Protein AF-A0AAD1DLZ8-F1 (afdb_monomer)

Secondary structure (DSSP, 8-state):
-PPPHHHHHHTTSTT----HHHHHHHHHTSPPTTSPPPGGGSTTHHHHHHTSPPHHHHHHHHHHHHHHHHHS--TT-TT--HHHHHHHHHHTT-TT------SSS----SS--HHHHHHHHHHHHHHHHHHHHHHHHHHHHHHS--HHHHHHHHHHHHHHHHHHHHHHHHHHHHH--SGGG-B-SS--GGG-S--BHHHHHHHHHHHHHHHHHH------EEEEEESSSEEEE-----S-EEEEEEETTT--B---EEEEEETTEEEEE-SS--SS-EEEEEEE-

Radius of gyration: 88.53 Å; Cα contacts (8 Å, |Δi|>4): 228; chains: 1; bounding box: 147×48×232 Å

Nearest PDB structures (foldseek):
  5i7q-assembly1_A  TM=4.103E-01  e=1.811E-01  Homo sapiens
  5mqn-assembly1_A  TM=3.394E-01  e=2.433E+00  Bacteroides thetaiotaomicron
  6atk-assembly3_C  TM=4.274E-01  e=5.111E+00  Homo sapiens
  8yzi-assembly1_D  TM=4.291E-01  e=5.785E+00  Canis lupus familiaris

Foldseek 3Di:
DQDDPVVLVVQPPPPHHHDPVSVVSVVVNDDDPPDDDDQVNDPPSVVVVVPDDDPVRVVVVVVVVVVVVVCPQDPPSPNDDPVNVCVVCVVVVNNQPDDPDDDDDDDDHPDDDPVRVVVVVVVVVVVVVVVVVVVVVVCCVVVPPPVVVVVVVVVVVVVVVVVVVVVVVVCCVVPPPPQQPAFDPDDDVVQPGDGTRVSSVVSVVVVVVVVVVVPPPAPQKDKDKDQAWDKDFAQRQAPAKDKWKAFPPVRDTADWDWADPDSGIIITHHPDGHPGIMMIMIGHD

Mean predicted aligned error: 21.43 Å

Solvent-accessible surface area (backbone atoms only — not comparable to full-atom values): 17154 Å² total; per-residue (Å²): 131,67,68,54,68,74,63,53,54,67,42,67,42,95,90,55,78,59,51,72,66,58,53,52,44,53,63,66,44,50,87,55,91,89,55,81,80,58,70,84,77,42,87,66,48,61,62,55,55,68,73,50,80,52,70,67,60,50,50,54,51,50,52,51,50,52,56,49,55,64,69,39,76,46,102,81,42,78,76,54,51,76,69,55,47,53,55,49,30,50,75,70,70,46,70,82,62,83,76,84,71,81,88,81,94,80,90,85,62,103,61,80,51,70,69,55,48,50,52,53,51,49,57,49,48,56,50,52,53,52,50,50,51,54,53,50,52,50,47,50,62,69,64,47,72,55,60,67,58,53,50,49,51,49,51,53,50,52,51,52,52,52,49,51,54,49,52,56,52,48,52,47,73,76,74,60,83,55,46,79,78,37,70,52,92,61,87,46,79,94,76,44,100,55,56,32,45,42,58,46,53,52,49,51,51,51,52,50,52,52,49,58,67,69,52,78,79,64,66,45,64,35,76,51,75,42,57,56,71,46,77,47,77,53,68,51,74,42,84,54,61,50,78,49,39,26,33,73,85,80,66,47,74,49,87,69,49,75,45,83,72,49,43,34,30,35,34,42,42,57,97,59,82,52,91,56,51,30,41,38,38,40,31,56,108

Sequence (285 aa):
MATPLTTIFSWFETGDVPTQEQFQQTFSAFRHVDTKVPFNDVKGLPEAFQSTVSTEAYDVFRENLQERIEKLAMIDATNLNPETKLLWKKALGIEFIATIDSSLEIKDGNVYAKDQINSFLNVLHDKVDGFGSVIEDIRETLASDDMNLDELQEIVTYIKQNREQIELLQEVIIGSTTDDKIDLVNDYPEWGALTLQNQFNDVVYVKIQDIEAAVDTGKVKHQEQIRANATITHNLNTYDLIAVAYDTVTMYMLPIKVRLANMNAVDIEFDSAPQNFIQITIKKL

Organism: NCBI:txid1493872

pLDDT: mean 82.24, std 12.26, range [45.03, 97.25]

Structure (mmCIF, N/CA/C/O backbone):
data_AF-A0AAD1DLZ8-F1
#
_entry.id   AF-A0AAD1DLZ8-F1
#
loop_
_atom_site.group_PDB
_atom_site.id
_atom_site.type_symbol
_atom_site.label_atom_id
_atom_site.label_alt_id
_atom_site.label_comp_id
_atom_site.label_asym_id
_atom_site.label_entity_id
_atom_site.label_seq_id
_atom_site.pdbx_PDB_ins_code
_atom_site.Cartn_x
_atom_site.Cartn_y
_atom_site.Cartn_z
_atom_site.occupancy
_atom_site.B_iso_or_equiv
_atom_site.auth_seq_id
_atom_site.auth_comp_id
_atom_site.auth_asym_id
_atom_site.auth_atom_id
_atom_site.pdbx_PDB_model_num
ATOM 1 N N . MET A 1 1 ? -62.585 -13.388 101.319 1.00 57.41 1 MET A N 1
ATOM 2 C CA . MET A 1 1 ? -63.387 -14.091 100.292 1.00 57.41 1 MET A CA 1
ATOM 3 C C . MET A 1 1 ? -64.801 -13.551 100.394 1.00 57.41 1 MET A C 1
ATOM 5 O O . MET A 1 1 ? -65.260 -13.393 101.517 1.00 57.41 1 MET A O 1
ATOM 9 N N . ALA A 1 2 ? -65.434 -13.178 99.279 1.00 77.19 2 ALA A N 1
ATOM 10 C CA . ALA A 1 2 ? -66.815 -12.694 99.306 1.00 77.19 2 ALA A CA 1
ATOM 11 C C . ALA A 1 2 ? -67.757 -13.840 99.697 1.00 77.19 2 ALA A C 1
ATOM 13 O O . ALA A 1 2 ? -67.537 -14.981 99.281 1.00 77.19 2 ALA A O 1
ATOM 14 N N . THR A 1 3 ? -68.776 -13.548 100.502 1.00 84.75 3 THR A N 1
ATOM 15 C CA . THR A 1 3 ? -69.781 -14.543 100.876 1.00 84.75 3 THR A CA 1
ATOM 16 C C . THR A 1 3 ? -70.543 -14.992 99.620 1.00 84.75 3 THR A C 1
ATOM 18 O O . THR A 1 3 ? -70.974 -14.132 98.848 1.00 84.75 3 THR A O 1
ATOM 21 N N . PRO A 1 4 ? -70.714 -16.306 99.372 1.00 88.81 4 PRO A N 1
ATOM 22 C CA . PRO A 1 4 ? -71.462 -16.788 98.215 1.00 88.81 4 PRO A CA 1
ATOM 23 C C . PRO A 1 4 ? -72.890 -16.236 98.184 1.00 88.81 4 PRO A C 1
ATOM 25 O O . PRO A 1 4 ? -73.568 -16.215 99.211 1.00 88.81 4 PRO A O 1
ATOM 28 N N . LEU A 1 5 ? -73.378 -15.858 96.997 1.00 88.12 5 LEU A N 1
ATOM 29 C CA . LEU A 1 5 ? -74.750 -15.358 96.822 1.00 88.12 5 LEU A CA 1
ATOM 30 C C . LEU A 1 5 ? -75.798 -16.350 97.339 1.00 88.12 5 LEU A C 1
ATOM 32 O O . LEU A 1 5 ? -76.782 -15.937 97.934 1.00 88.12 5 LEU A O 1
ATOM 36 N N . THR A 1 6 ? -75.557 -17.654 97.186 1.00 90.31 6 THR A N 1
ATOM 37 C CA . THR A 1 6 ? -76.432 -18.712 97.716 1.00 90.31 6 THR A CA 1
ATOM 38 C C . THR A 1 6 ? -76.550 -18.667 99.238 1.00 90.31 6 THR A C 1
ATOM 40 O O . THR A 1 6 ? -77.618 -18.927 99.778 1.00 90.31 6 THR A O 1
ATOM 43 N N . THR A 1 7 ? -75.470 -18.309 99.935 1.00 91.00 7 THR A N 1
ATOM 44 C CA . THR A 1 7 ? -75.469 -18.125 101.390 1.00 91.00 7 THR A CA 1
ATOM 45 C C . THR A 1 7 ? -76.170 -16.823 101.768 1.00 91.00 7 THR A C 1
ATOM 47 O O . THR A 1 7 ? -76.973 -16.823 102.692 1.00 91.00 7 THR A O 1
ATOM 50 N N . ILE A 1 8 ? -75.935 -15.738 101.023 1.00 91.00 8 ILE A N 1
ATOM 51 C CA . ILE A 1 8 ? -76.613 -14.453 101.248 1.00 91.00 8 ILE A CA 1
ATOM 52 C C . ILE A 1 8 ? -78.126 -14.604 101.087 1.00 91.00 8 ILE A C 1
ATOM 54 O O . ILE A 1 8 ? -78.870 -14.152 101.946 1.00 91.00 8 ILE A O 1
ATOM 58 N N . PHE A 1 9 ? -78.589 -15.277 100.030 1.00 92.00 9 PHE A N 1
ATOM 59 C CA . PHE A 1 9 ? -80.018 -15.465 99.770 1.00 92.00 9 PHE A CA 1
ATOM 60 C C . PHE A 1 9 ? -80.737 -16.238 100.880 1.00 92.00 9 PHE A C 1
ATOM 62 O O . PHE A 1 9 ? -81.873 -15.892 101.188 1.00 92.00 9 PHE A O 1
ATOM 69 N N . SER A 1 10 ? -80.066 -17.191 101.540 1.00 92.50 10 SER A N 1
ATOM 70 C CA . SER A 1 10 ? -80.652 -17.926 102.673 1.00 92.50 10 SER A CA 1
ATOM 71 C C . SER A 1 10 ? -80.970 -17.048 103.890 1.00 92.50 10 SER A C 1
ATOM 73 O O . SER A 1 10 ? -81.760 -17.440 104.734 1.00 92.50 10 SER A O 1
ATOM 75 N N . TRP A 1 11 ? -80.383 -15.851 104.002 1.00 93.12 11 TRP A N 1
ATOM 76 C CA . TRP A 1 11 ? -80.654 -14.926 105.112 1.00 93.12 11 TRP A CA 1
ATOM 77 C C . TRP A 1 11 ? -81.887 -14.042 104.891 1.00 93.12 11 TRP A C 1
ATOM 79 O O . TRP A 1 11 ? -82.262 -13.288 105.788 1.00 93.12 11 TRP A O 1
ATOM 89 N N . PHE A 1 12 ? -82.485 -14.093 103.697 1.00 91.69 12 PHE A N 1
ATOM 90 C CA . PHE A 1 12 ? -83.622 -13.261 103.292 1.00 91.69 12 PHE A CA 1
AT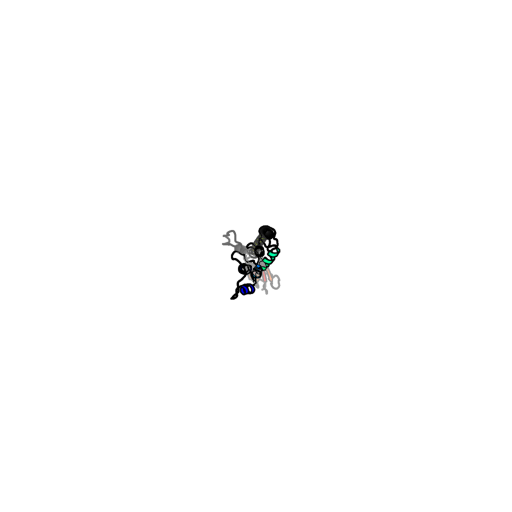OM 91 C C . PHE A 1 12 ? -84.829 -14.106 102.849 1.00 91.69 12 PHE A C 1
ATOM 93 O O . PHE A 1 12 ? -85.637 -13.660 102.032 1.00 91.69 12 PHE A O 1
ATOM 100 N N . GLU A 1 13 ? -84.958 -15.333 103.359 1.00 91.12 13 GLU A N 1
ATOM 101 C CA . GLU A 1 13 ? -86.136 -16.165 103.115 1.00 91.12 13 GLU A CA 1
ATOM 102 C C . GLU A 1 13 ? -87.361 -15.650 103.891 1.00 91.12 13 GLU A C 1
ATOM 104 O O . GLU A 1 13 ? -87.275 -14.837 104.814 1.00 91.12 13 GLU A O 1
ATOM 109 N N . THR A 1 14 ? -88.555 -16.075 103.471 1.00 89.88 14 THR A N 1
ATOM 110 C CA . THR A 1 14 ? -89.800 -15.571 104.065 1.00 89.88 14 THR A CA 1
ATOM 111 C C . THR A 1 14 ? -89.906 -16.004 105.524 1.00 89.88 14 THR A C 1
ATOM 113 O O . THR A 1 14 ? -90.074 -17.185 105.808 1.00 89.88 14 THR A O 1
ATOM 116 N N . GLY A 1 15 ? -89.884 -15.030 106.433 1.00 87.88 15 GLY A N 1
ATOM 117 C CA . GLY A 1 15 ? -89.950 -15.261 107.878 1.00 87.88 15 GLY A CA 1
ATOM 118 C C . GLY A 1 15 ? -88.611 -15.090 108.597 1.00 87.88 15 GLY A C 1
ATOM 119 O O . GLY A 1 15 ? -88.619 -14.990 109.823 1.00 87.88 15 GLY A O 1
ATOM 120 N N . ASP A 1 16 ? -87.504 -14.966 107.859 1.00 90.81 16 ASP A N 1
ATOM 121 C CA . ASP A 1 16 ? -86.177 -14.743 108.427 1.00 90.81 16 ASP A CA 1
ATOM 122 C C . ASP A 1 16 ? -85.832 -13.252 108.530 1.00 90.81 16 ASP A C 1
ATOM 124 O O . ASP A 1 16 ? -86.232 -12.425 107.705 1.00 90.81 16 ASP A O 1
ATOM 128 N N . VAL A 1 17 ? -85.072 -12.901 109.573 1.00 90.31 17 VAL A N 1
ATOM 129 C CA . VAL A 1 17 ? -84.533 -11.551 109.784 1.00 90.31 17 VAL A CA 1
ATOM 130 C C . VAL A 1 17 ? -83.011 -11.653 109.883 1.00 90.31 17 VAL A C 1
ATOM 132 O O . VAL A 1 17 ? -82.513 -12.230 110.854 1.00 90.31 17 VAL A O 1
ATOM 135 N N . PRO A 1 18 ? -82.254 -11.098 108.919 1.00 90.62 18 PRO A N 1
ATOM 136 C CA . PRO A 1 18 ? -80.802 -11.170 108.947 1.00 90.62 18 PRO A CA 1
ATOM 137 C C . PRO A 1 18 ? -80.237 -10.383 110.133 1.00 90.62 18 PRO A C 1
ATOM 139 O O . PRO A 1 18 ? -80.737 -9.318 110.505 1.00 90.62 18 PRO A O 1
ATOM 142 N N . THR A 1 19 ? -79.142 -10.878 110.704 1.00 93.12 19 THR A N 1
ATOM 143 C CA . THR A 1 19 ? -78.372 -10.137 111.707 1.00 93.12 19 THR A CA 1
ATOM 144 C C . THR A 1 19 ? -77.671 -8.931 111.076 1.00 93.12 19 THR A C 1
ATOM 146 O O . THR A 1 19 ? -77.472 -8.860 109.861 1.00 93.12 19 THR A O 1
ATOM 149 N N . GLN A 1 20 ? -77.231 -7.978 111.903 1.00 91.62 20 GLN A N 1
ATOM 150 C CA . GLN A 1 20 ? -76.462 -6.818 111.436 1.00 91.62 20 GLN A CA 1
ATOM 151 C C . GLN A 1 20 ? -75.218 -7.229 110.625 1.00 91.62 20 GLN A C 1
ATOM 153 O O . GLN A 1 20 ? -74.917 -6.608 109.607 1.00 91.62 20 GLN A O 1
ATOM 158 N N . GLU A 1 21 ? -74.513 -8.281 111.044 1.00 91.38 21 GLU A N 1
ATOM 159 C CA . GLU A 1 21 ? -73.337 -8.790 110.331 1.00 91.38 21 GLU A CA 1
ATOM 160 C C . GLU A 1 21 ? -73.712 -9.409 108.981 1.00 91.38 21 GLU A C 1
ATOM 162 O O . GLU A 1 21 ? -73.067 -9.113 107.977 1.00 91.38 21 GLU A O 1
ATOM 167 N N . GLN A 1 22 ? -74.784 -10.207 108.924 1.00 91.75 22 GLN A N 1
ATOM 168 C CA . GLN A 1 22 ? -75.301 -10.782 107.673 1.00 91.75 22 GLN A CA 1
ATOM 169 C C . GLN A 1 22 ? -75.729 -9.682 106.690 1.00 91.75 22 GLN A C 1
ATOM 171 O O . GLN A 1 22 ? -75.429 -9.730 105.493 1.00 91.75 22 GLN A O 1
ATOM 176 N N . PHE A 1 23 ? -76.356 -8.625 107.206 1.00 91.62 23 PHE A N 1
ATOM 177 C CA . PHE A 1 23 ? -76.734 -7.463 106.414 1.00 91.62 23 PHE A CA 1
ATOM 178 C C . PHE A 1 23 ? -75.509 -6.705 105.875 1.00 91.62 23 PHE A C 1
ATOM 180 O O . PHE A 1 23 ? -75.442 -6.404 104.685 1.00 91.62 23 PHE A O 1
ATOM 187 N N . GLN A 1 24 ? -74.487 -6.457 106.701 1.00 90.00 24 GLN A N 1
ATOM 188 C CA . GLN A 1 24 ? -73.237 -5.825 106.252 1.00 90.00 24 GLN A CA 1
ATOM 189 C C . GLN A 1 24 ? -72.484 -6.679 105.220 1.00 90.00 24 GLN A C 1
ATOM 191 O O . GLN A 1 24 ? -71.959 -6.153 104.232 1.00 90.00 24 GLN A O 1
ATOM 196 N N . GLN A 1 25 ? -72.460 -8.001 105.410 1.00 89.88 25 GLN A N 1
ATOM 197 C CA . GLN A 1 25 ? -71.845 -8.938 104.469 1.00 89.88 25 GLN A CA 1
ATOM 198 C C . GLN A 1 25 ? -72.555 -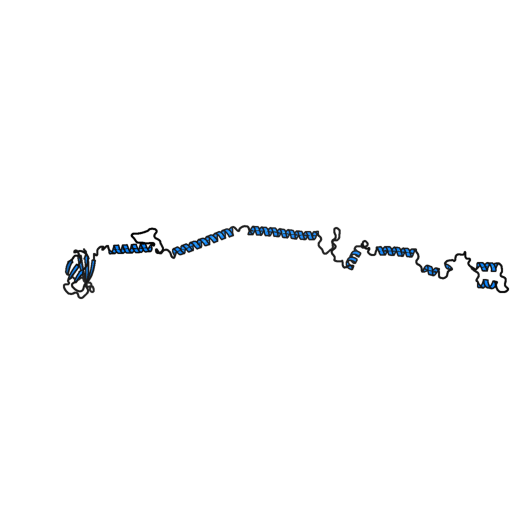8.957 103.115 1.00 89.88 25 GLN A C 1
ATOM 200 O O . GLN A 1 25 ? -71.890 -9.136 102.098 1.00 89.88 25 GLN A O 1
ATOM 205 N N . THR A 1 26 ? -73.866 -8.700 103.083 1.00 88.31 26 THR A N 1
ATOM 206 C CA . THR A 1 26 ? -74.634 -8.592 101.834 1.00 88.31 26 THR A CA 1
ATOM 207 C C . THR A 1 26 ? -74.062 -7.500 100.936 1.00 88.31 26 THR A C 1
ATOM 209 O O . THR A 1 26 ? -73.722 -7.767 99.789 1.00 88.31 26 THR A O 1
ATOM 212 N N . PHE A 1 27 ? -73.871 -6.287 101.460 1.00 86.12 27 PHE A N 1
ATOM 213 C CA . PHE A 1 27 ? -73.318 -5.182 100.668 1.00 86.12 27 PHE A CA 1
ATOM 214 C C . PHE A 1 27 ? -71.821 -5.330 100.402 1.00 86.12 27 PHE A C 1
ATOM 216 O O . PHE A 1 27 ? -71.359 -4.946 99.333 1.00 86.12 27 PHE A O 1
ATOM 223 N N . SER A 1 28 ? -71.081 -5.946 101.327 1.00 86.31 28 SER A N 1
ATOM 224 C CA . SER A 1 28 ? -69.641 -6.196 101.167 1.00 86.31 28 SER A CA 1
ATOM 225 C C . SER A 1 28 ? -69.325 -7.280 100.128 1.00 86.31 28 SER A C 1
ATOM 227 O O . SER A 1 28 ? -68.190 -7.378 99.660 1.00 86.31 28 SER A O 1
ATOM 229 N N . ALA A 1 29 ? -70.303 -8.122 99.780 1.00 85.25 29 ALA A N 1
ATOM 230 C CA . ALA A 1 29 ? -70.148 -9.160 98.767 1.00 85.25 29 ALA A CA 1
ATOM 231 C C . ALA A 1 29 ? -70.214 -8.616 97.330 1.00 85.25 29 ALA A C 1
ATOM 233 O O . ALA A 1 29 ? -69.694 -9.256 96.414 1.00 85.25 29 ALA A O 1
ATOM 234 N N . PHE A 1 30 ? -70.809 -7.437 97.125 1.00 84.38 30 PHE A N 1
ATOM 235 C CA . PHE A 1 30 ? -70.837 -6.767 95.827 1.00 84.38 30 PHE A CA 1
ATOM 236 C C . PHE A 1 30 ? -69.632 -5.833 95.664 1.00 84.38 30 PHE A C 1
ATOM 238 O O . PHE A 1 30 ? -69.142 -5.228 96.614 1.00 84.38 30 PHE A O 1
ATOM 245 N N . ARG A 1 31 ? -69.139 -5.697 94.429 1.00 81.75 31 ARG A N 1
ATOM 246 C CA . ARG A 1 31 ? -68.123 -4.689 94.090 1.00 81.75 31 ARG A CA 1
ATOM 247 C C . ARG A 1 31 ? -68.786 -3.306 94.079 1.00 81.75 31 ARG A C 1
ATOM 249 O O . ARG A 1 31 ? -69.831 -3.132 93.456 1.00 81.75 31 ARG A O 1
ATOM 256 N N . HIS A 1 32 ? -68.169 -2.322 94.728 1.00 84.00 32 HIS A N 1
ATOM 257 C CA . HIS A 1 32 ? -68.607 -0.925 94.661 1.00 84.00 32 HIS A CA 1
ATOM 258 C C . HIS A 1 32 ? -68.053 -0.239 93.403 1.00 84.00 32 HIS A C 1
ATOM 260 O O . HIS A 1 32 ? -66.979 -0.605 92.929 1.00 84.00 32 HIS A O 1
ATOM 266 N N . VAL A 1 33 ? -68.759 0.775 92.889 1.00 81.75 33 VAL A N 1
ATOM 267 C CA . VAL A 1 33 ? -68.397 1.502 91.650 1.00 81.75 33 VAL A CA 1
ATOM 268 C C . VAL A 1 33 ? -66.996 2.119 91.724 1.00 81.75 33 VAL A C 1
ATOM 270 O O . VAL A 1 33 ? -66.269 2.117 90.736 1.00 81.75 33 VAL A O 1
ATOM 273 N N . ASP A 1 34 ? -66.578 2.560 92.910 1.00 85.06 34 ASP A N 1
ATOM 274 C CA . ASP A 1 34 ? -65.260 3.172 93.123 1.00 85.06 34 ASP A CA 1
ATOM 275 C C . ASP A 1 34 ? -64.118 2.143 93.229 1.00 85.06 34 ASP A C 1
ATOM 277 O O . ASP A 1 34 ? -62.944 2.500 93.354 1.00 85.06 34 ASP A O 1
ATOM 281 N N . THR A 1 35 ? -64.432 0.845 93.188 1.00 85.12 35 THR A N 1
ATOM 282 C CA . THR A 1 35 ? -63.432 -0.223 93.280 1.00 85.12 35 THR A CA 1
ATOM 283 C C . THR A 1 35 ? -62.953 -0.616 91.887 1.00 85.12 35 THR A C 1
ATOM 285 O O . THR A 1 35 ? -63.720 -1.127 91.072 1.00 85.12 35 THR A O 1
ATOM 288 N N . LYS A 1 36 ? -61.655 -0.435 91.617 1.00 88.31 36 LYS A N 1
ATOM 289 C CA . LYS A 1 36 ? -61.036 -0.896 90.366 1.00 88.31 36 LYS A CA 1
ATOM 290 C C . LYS A 1 36 ? -61.161 -2.415 90.237 1.00 88.31 36 LYS A C 1
ATOM 292 O O . LYS A 1 36 ? -60.894 -3.141 91.193 1.00 88.31 36 LYS A O 1
ATOM 297 N N . VAL A 1 37 ? -61.510 -2.887 89.042 1.00 86.88 37 VAL A N 1
ATOM 298 C CA . VAL A 1 37 ? -61.511 -4.317 88.711 1.00 86.88 37 VAL A CA 1
ATOM 299 C C . VAL A 1 37 ? -60.065 -4.761 88.452 1.00 86.88 37 VAL A C 1
ATOM 301 O O . VAL A 1 37 ? -59.423 -4.204 87.557 1.00 86.88 37 VAL A O 1
ATOM 304 N N . PRO A 1 38 ? -59.518 -5.723 89.217 1.00 87.62 38 PRO A N 1
ATOM 305 C CA . PRO A 1 38 ? -58.196 -6.274 88.949 1.00 87.62 38 PRO A CA 1
ATOM 306 C C . PRO A 1 38 ? -58.134 -6.945 87.574 1.00 87.62 38 PRO A C 1
ATOM 308 O O . PRO A 1 38 ? -59.065 -7.636 87.171 1.00 87.62 38 PRO A O 1
ATOM 311 N N . PHE A 1 39 ? -57.004 -6.798 86.883 1.00 85.38 39 PHE A N 1
ATOM 312 C CA . PHE A 1 39 ? -56.781 -7.364 85.546 1.00 85.38 39 PHE A CA 1
ATOM 313 C C . PHE A 1 39 ? -57.055 -8.880 85.473 1.00 85.38 39 PHE A C 1
ATOM 315 O O . PHE A 1 39 ? -57.669 -9.355 84.523 1.00 85.38 39 PHE A O 1
ATOM 322 N N . ASN A 1 40 ? -56.668 -9.625 86.514 1.00 88.94 40 ASN A N 1
ATOM 323 C CA . ASN A 1 40 ? -56.820 -11.082 86.582 1.00 88.94 40 ASN A CA 1
ATOM 324 C C . ASN A 1 40 ? -58.250 -11.552 86.906 1.00 88.94 40 ASN A C 1
ATOM 326 O O . ASN A 1 40 ? -58.542 -12.735 86.753 1.00 88.94 40 ASN A O 1
ATOM 330 N N . ASP A 1 41 ? -59.137 -10.656 87.350 1.00 87.19 41 ASP A N 1
ATOM 331 C CA . ASP A 1 41 ? -60.524 -11.007 87.691 1.00 87.19 41 ASP A CA 1
ATOM 332 C C . ASP A 1 41 ? -61.422 -11.075 86.441 1.00 87.19 41 ASP A C 1
ATOM 334 O O . ASP A 1 41 ? -62.542 -11.587 86.498 1.00 87.19 41 ASP A O 1
ATOM 338 N N . VAL A 1 42 ? -60.948 -10.563 85.299 1.00 88.38 42 VAL A N 1
ATOM 339 C CA . VAL A 1 42 ? -61.692 -10.556 84.036 1.00 88.38 42 VAL A CA 1
ATOM 340 C C . VAL A 1 42 ? -61.300 -11.777 83.207 1.00 88.38 42 VAL A C 1
ATOM 342 O O . VAL A 1 42 ? -60.219 -11.840 82.626 1.00 88.38 42 VAL A O 1
ATOM 345 N N . LYS A 1 43 ? -62.207 -12.754 83.125 1.00 89.94 43 LYS A N 1
ATOM 346 C CA . LYS A 1 43 ? -62.017 -13.973 82.327 1.00 89.94 43 LYS A CA 1
ATOM 347 C C . LYS A 1 43 ? -61.693 -13.633 80.864 1.00 89.94 43 LYS A C 1
ATOM 349 O O . LYS A 1 43 ? -62.479 -12.947 80.215 1.00 89.94 43 LYS A O 1
ATOM 354 N N . GLY A 1 44 ? -60.589 -14.162 80.335 1.00 89.50 44 GLY A N 1
ATOM 355 C CA . GLY A 1 44 ? -60.182 -13.983 78.936 1.00 89.50 44 GLY A CA 1
ATOM 356 C C . GLY A 1 44 ? -59.339 -12.731 78.663 1.00 89.50 44 GLY A C 1
ATOM 357 O O . GLY A 1 44 ? -58.764 -12.620 77.581 1.00 89.50 44 GLY A O 1
ATOM 358 N N . LEU A 1 45 ? -59.265 -11.780 79.605 1.00 88.69 45 LEU A N 1
ATOM 359 C CA . LEU A 1 45 ? -58.495 -10.545 79.426 1.00 88.69 45 LEU A CA 1
ATOM 360 C C . LEU A 1 45 ? -56.973 -10.789 79.475 1.00 88.69 45 LEU A C 1
ATOM 362 O O . LEU A 1 45 ? -56.284 -10.272 78.591 1.00 88.69 45 LEU A O 1
ATOM 366 N N . PRO A 1 46 ? -56.427 -11.590 80.417 1.00 88.44 46 PRO A N 1
ATOM 367 C CA . PRO A 1 46 ? -55.009 -11.943 80.405 1.00 88.44 46 PRO A CA 1
ATOM 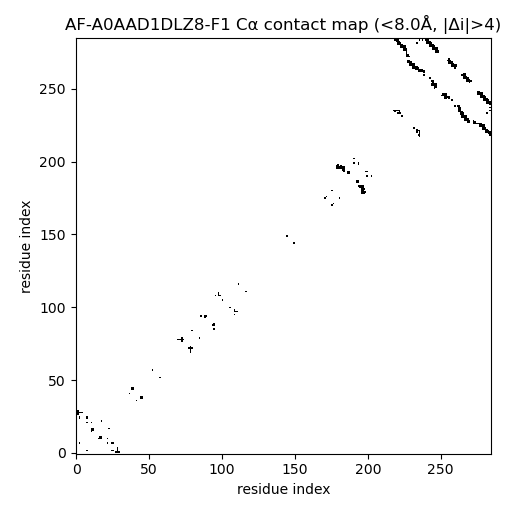368 C C . PRO A 1 46 ? -54.579 -12.664 79.126 1.00 88.44 46 PRO A C 1
ATOM 370 O O . PRO A 1 46 ? -53.541 -12.332 78.557 1.00 88.44 46 PRO A O 1
ATOM 373 N N . GLU A 1 47 ? -55.386 -13.608 78.640 1.00 89.44 47 GLU A N 1
ATOM 374 C CA . GLU A 1 47 ? -55.102 -14.383 77.432 1.00 89.44 47 GLU A CA 1
ATOM 375 C C . GLU A 1 47 ? -55.130 -13.502 76.175 1.00 89.44 47 GLU A C 1
ATOM 377 O O . GLU A 1 47 ? -54.236 -13.589 75.332 1.00 89.44 47 GLU A O 1
ATOM 382 N N . ALA A 1 48 ? -56.116 -12.603 76.066 1.00 87.88 48 ALA A N 1
ATOM 383 C CA . ALA A 1 48 ? -56.194 -11.649 74.964 1.00 87.88 48 ALA A CA 1
ATOM 384 C C . ALA A 1 48 ? -54.990 -10.695 74.954 1.00 87.88 48 ALA A C 1
ATOM 386 O O . ALA A 1 48 ? -54.416 -10.449 73.896 1.00 87.88 48 ALA A O 1
ATOM 387 N N . PHE A 1 49 ? -54.554 -10.207 76.119 1.00 85.31 49 PHE A N 1
ATOM 388 C CA . PHE A 1 49 ? -53.389 -9.325 76.208 1.00 85.31 49 PHE A CA 1
ATOM 389 C C . PHE A 1 49 ? -52.082 -10.052 75.853 1.00 85.31 49 PHE A C 1
ATOM 391 O O . PHE A 1 49 ? -51.244 -9.493 75.152 1.00 85.31 49 PHE A O 1
ATOM 398 N N . GLN A 1 50 ? -51.933 -11.323 76.238 1.00 84.50 50 GLN A N 1
ATOM 399 C CA . GLN A 1 50 ? -50.788 -12.153 75.832 1.00 84.50 50 GLN A CA 1
ATOM 400 C C . GLN A 1 50 ? -50.743 -12.437 74.322 1.00 84.50 50 GLN A C 1
ATOM 402 O O . GLN A 1 50 ? -49.670 -12.706 73.790 1.00 84.50 50 GLN A O 1
ATOM 407 N N . SER A 1 51 ? -51.880 -12.364 73.621 1.00 84.38 51 SER A N 1
ATOM 408 C CA . SER A 1 51 ? -51.929 -12.488 72.155 1.00 84.38 51 SER A CA 1
ATOM 409 C C . SER A 1 51 ? -51.516 -11.213 71.410 1.00 84.38 51 SER A C 1
ATOM 411 O O . SER A 1 51 ? -51.391 -11.226 70.185 1.00 84.38 51 SER A O 1
ATOM 413 N N . THR A 1 52 ? -51.299 -10.111 72.132 1.00 86.88 52 THR A N 1
ATOM 414 C CA . THR A 1 52 ? -50.803 -8.861 71.554 1.00 86.88 52 THR A CA 1
ATOM 415 C C . THR A 1 52 ? -49.282 -8.796 71.623 1.00 86.88 52 THR A C 1
ATOM 417 O O . THR A 1 52 ? -48.654 -9.321 72.541 1.00 86.88 52 THR A O 1
ATOM 420 N N . VAL A 1 53 ? -48.673 -8.156 70.626 1.00 86.44 53 VAL A N 1
ATOM 421 C CA . VAL A 1 53 ? -47.243 -7.844 70.654 1.00 86.44 53 VAL A CA 1
ATOM 422 C C . VAL A 1 53 ? -47.004 -6.685 71.623 1.00 86.44 53 VAL A C 1
ATOM 424 O O . VAL A 1 53 ? -47.794 -5.740 71.660 1.00 86.44 53 VAL A O 1
ATOM 427 N N . SER A 1 54 ? -45.929 -6.746 72.410 1.00 86.50 54 SER A N 1
ATOM 428 C CA . SER A 1 54 ? -45.548 -5.608 73.248 1.00 86.50 54 SER A CA 1
ATOM 429 C C . SER A 1 54 ? -45.082 -4.436 72.380 1.00 86.50 54 SER A C 1
ATOM 431 O O . SER A 1 54 ? -44.624 -4.626 71.248 1.00 86.50 54 SER A O 1
ATOM 433 N N . THR A 1 55 ? -45.173 -3.216 72.908 1.00 86.06 55 THR A N 1
ATOM 434 C CA . THR A 1 55 ? -44.697 -2.013 72.211 1.00 86.06 55 THR A CA 1
ATOM 435 C C . THR A 1 55 ? -43.215 -2.137 71.856 1.00 86.06 55 THR A C 1
ATOM 437 O O . THR A 1 55 ? -42.826 -1.840 70.732 1.00 86.06 55 THR A O 1
ATOM 440 N N . GLU A 1 56 ? -42.409 -2.683 72.767 1.00 88.19 56 GLU A N 1
ATOM 441 C CA . GLU A 1 56 ? -40.974 -2.895 72.566 1.00 88.19 56 GLU A CA 1
ATOM 442 C C . GLU A 1 56 ? -40.708 -3.871 71.415 1.00 88.19 56 GLU A C 1
ATOM 444 O O . GLU A 1 56 ? -39.868 -3.610 70.559 1.00 88.19 56 GLU A O 1
ATOM 449 N N . ALA A 1 57 ? -41.447 -4.983 71.350 1.00 87.25 57 ALA A N 1
ATOM 450 C CA . ALA A 1 57 ? -41.298 -5.956 70.270 1.00 87.25 57 ALA A CA 1
ATOM 451 C C . ALA A 1 57 ? -41.741 -5.385 68.908 1.00 87.25 57 ALA A C 1
ATOM 453 O O . ALA A 1 57 ? -41.137 -5.702 67.880 1.00 87.25 57 ALA A O 1
ATOM 454 N N . TYR A 1 58 ? -42.755 -4.516 68.890 1.00 88.62 58 TYR A N 1
ATOM 455 C CA . TYR A 1 58 ? -43.172 -3.806 67.681 1.00 88.62 58 TYR A CA 1
ATOM 456 C C . TYR A 1 58 ? -42.139 -2.768 67.220 1.00 88.62 58 TYR A C 1
ATOM 458 O O . TYR A 1 58 ? -41.869 -2.666 66.021 1.00 88.62 58 TYR A O 1
ATOM 466 N N . ASP A 1 59 ? -41.536 -2.024 68.146 1.00 89.69 59 ASP A N 1
ATOM 467 C CA . ASP A 1 59 ? -40.507 -1.035 67.819 1.00 89.69 59 ASP A CA 1
ATOM 468 C C . ASP A 1 59 ? -39.224 -1.710 67.305 1.00 89.69 59 ASP A C 1
ATOM 470 O O . ASP A 1 59 ? -38.713 -1.306 66.261 1.00 89.69 59 ASP A O 1
ATOM 474 N N . VAL A 1 60 ? -38.790 -2.821 67.916 1.00 89.94 60 VAL A N 1
ATOM 475 C CA . VAL A 1 60 ? -37.676 -3.647 67.404 1.00 89.94 60 VAL A CA 1
ATOM 476 C C . VAL A 1 60 ? -37.957 -4.154 65.986 1.00 89.94 60 VAL A C 1
ATOM 478 O O . VAL A 1 60 ? -37.085 -4.108 65.116 1.00 89.94 60 VAL A O 1
ATOM 481 N N . PHE A 1 61 ? -39.178 -4.627 65.717 1.00 88.25 61 PHE A N 1
ATOM 482 C CA . PHE A 1 61 ? -39.566 -5.055 64.372 1.00 88.25 61 PHE A CA 1
ATOM 483 C C . PHE A 1 61 ? -39.501 -3.900 63.360 1.00 88.25 61 PHE A C 1
ATOM 485 O O . PHE A 1 61 ? -39.007 -4.084 62.245 1.00 88.25 61 PHE A O 1
ATOM 492 N N . ARG A 1 62 ? -39.966 -2.705 63.746 1.00 86.69 62 ARG A N 1
ATOM 493 C CA . ARG A 1 62 ? -39.935 -1.510 62.893 1.00 86.69 62 ARG A CA 1
ATOM 494 C C . ARG A 1 62 ? -38.504 -1.075 62.571 1.00 86.69 62 ARG A C 1
ATOM 496 O O . ARG A 1 62 ? -38.216 -0.803 61.408 1.00 86.69 62 ARG A O 1
ATOM 503 N N . GLU A 1 63 ? -37.620 -1.035 63.565 1.00 84.00 63 GLU A N 1
ATOM 504 C CA . GLU A 1 63 ? -36.204 -0.695 63.369 1.00 84.00 63 GLU A CA 1
ATOM 505 C C . GLU A 1 63 ? -35.504 -1.706 62.452 1.00 84.00 63 GLU A C 1
ATOM 507 O O . GLU A 1 63 ? -34.810 -1.315 61.514 1.00 84.00 63 GLU A O 1
ATOM 512 N N . ASN A 1 64 ? -35.760 -3.006 62.637 1.00 84.94 64 ASN A N 1
ATOM 513 C CA . ASN A 1 64 ? -35.202 -4.050 61.775 1.00 84.94 64 ASN A CA 1
ATOM 514 C C . ASN A 1 64 ? -35.668 -3.914 60.315 1.00 84.94 64 ASN A C 1
ATOM 516 O O . ASN A 1 64 ? -34.880 -4.092 59.387 1.00 84.94 64 ASN A O 1
ATOM 520 N N . LEU A 1 65 ? -36.943 -3.574 60.094 1.00 83.50 65 LEU A N 1
ATOM 521 C CA . LEU A 1 65 ? -37.454 -3.309 58.749 1.00 83.50 65 LEU A CA 1
ATOM 522 C C . LEU A 1 65 ? -36.753 -2.119 58.094 1.00 83.50 65 LEU A C 1
ATOM 524 O O . LEU A 1 65 ? -36.424 -2.206 56.913 1.00 83.50 65 LEU A O 1
ATOM 528 N N . GLN A 1 66 ? -36.508 -1.042 58.841 1.00 77.12 66 GLN A N 1
ATOM 529 C CA . GLN A 1 66 ? -35.801 0.134 58.339 1.00 77.12 66 GLN A CA 1
ATOM 530 C C . GLN A 1 66 ? -34.364 -0.221 57.930 1.00 77.12 66 GLN A C 1
ATOM 532 O O . GLN A 1 66 ? -33.969 0.035 56.794 1.00 77.12 66 GLN A O 1
ATOM 537 N N . GLU A 1 67 ? -33.627 -0.923 58.793 1.00 73.38 67 GLU A N 1
ATOM 538 C CA . GLU A 1 67 ? -32.275 -1.413 58.494 1.00 73.38 67 GLU A CA 1
ATOM 539 C C . GLU A 1 67 ? -32.266 -2.353 57.274 1.00 73.38 67 GLU A C 1
ATOM 541 O O . GLU A 1 67 ? -31.371 -2.321 56.428 1.00 73.38 67 GLU A O 1
ATOM 546 N N . ARG A 1 68 ? -33.288 -3.206 57.148 1.00 74.94 68 ARG A N 1
ATOM 547 C CA . ARG A 1 68 ? -33.427 -4.127 56.019 1.00 74.94 68 ARG A CA 1
ATOM 548 C C . ARG A 1 68 ? -33.739 -3.396 54.717 1.00 74.94 68 ARG A C 1
ATOM 550 O O . ARG A 1 68 ? -33.210 -3.796 53.685 1.00 74.94 68 ARG A O 1
ATOM 557 N N . ILE A 1 69 ? -34.559 -2.348 54.749 1.00 73.69 69 ILE A N 1
ATOM 558 C CA . ILE A 1 69 ? -34.827 -1.484 53.591 1.00 73.69 69 ILE A CA 1
ATOM 559 C C . ILE A 1 69 ? -33.554 -0.738 53.179 1.00 73.69 69 ILE A C 1
ATOM 561 O O . ILE A 1 69 ? -33.255 -0.690 51.993 1.00 73.69 69 ILE A O 1
ATOM 565 N N . GLU A 1 70 ? -32.763 -0.251 54.134 1.00 66.50 70 GLU A N 1
ATOM 566 C CA . GLU A 1 70 ? -31.460 0.382 53.874 1.00 66.50 70 GLU A CA 1
ATOM 567 C C . GLU A 1 70 ? -30.419 -0.594 53.302 1.00 66.50 70 GLU A C 1
ATOM 569 O O . GLU A 1 70 ? -29.505 -0.188 52.586 1.00 66.50 70 GLU A O 1
ATOM 574 N N . LYS A 1 71 ? -30.555 -1.896 53.579 1.00 67.25 71 LYS A N 1
ATOM 575 C CA . LYS A 1 71 ? -29.706 -2.967 53.025 1.00 67.25 71 LYS A CA 1
ATOM 576 C C . LYS A 1 71 ? -30.187 -3.510 51.678 1.00 67.25 71 LYS A C 1
ATOM 578 O O . LYS A 1 71 ? -29.404 -4.132 50.961 1.00 67.25 71 LYS A O 1
ATOM 583 N N . LEU A 1 72 ? -31.452 -3.300 51.317 1.00 68.06 72 LEU A N 1
ATOM 584 C CA . LEU A 1 72 ? -31.930 -3.527 49.955 1.00 68.06 72 LEU A CA 1
ATOM 585 C C . LEU A 1 72 ? -31.386 -2.388 49.083 1.00 68.06 72 LEU A C 1
ATOM 587 O O . LEU A 1 72 ? -31.313 -1.252 49.537 1.00 68.06 72 LEU A O 1
ATOM 591 N N . ALA A 1 73 ? -30.897 -2.695 47.879 1.00 63.91 73 ALA A N 1
ATOM 592 C CA . ALA A 1 73 ? -30.175 -1.734 47.041 1.00 63.91 73 ALA A CA 1
ATOM 593 C C . ALA A 1 73 ? -30.933 -0.395 46.947 1.00 63.91 73 ALA A C 1
ATOM 595 O O . ALA A 1 73 ? -32.055 -0.357 46.437 1.00 63.91 73 ALA A O 1
ATOM 596 N N . MET A 1 74 ? -30.344 0.683 47.478 1.00 65.44 74 MET A N 1
ATOM 597 C CA . MET A 1 74 ? -30.910 2.031 47.353 1.00 65.44 74 MET A CA 1
ATOM 598 C C . MET A 1 74 ? -30.981 2.420 45.868 1.00 65.44 74 MET A C 1
ATOM 600 O O . MET A 1 74 ? -30.351 1.780 45.026 1.00 65.44 74 MET A O 1
ATOM 604 N N . ILE A 1 75 ? -31.707 3.496 45.536 1.00 60.50 75 ILE A N 1
ATOM 605 C CA . ILE A 1 75 ? -31.797 4.019 44.155 1.00 60.50 75 ILE A CA 1
ATOM 606 C C . ILE A 1 75 ? -30.400 4.214 43.527 1.00 60.50 75 ILE A C 1
ATOM 608 O O . ILE A 1 75 ? -30.242 4.036 42.322 1.00 60.50 75 ILE A O 1
ATOM 612 N N . ASP A 1 76 ? -29.387 4.535 44.337 1.00 68.56 76 ASP A N 1
ATOM 613 C CA . ASP A 1 76 ? -28.002 4.764 43.915 1.00 68.56 76 ASP A CA 1
ATOM 614 C C . ASP A 1 76 ? -27.042 3.579 44.158 1.00 68.56 76 ASP A C 1
ATOM 616 O O . ASP A 1 76 ? -25.854 3.683 43.851 1.00 68.56 76 ASP A O 1
ATOM 620 N N . ALA A 1 77 ? -27.532 2.454 44.696 1.00 74.75 77 ALA A N 1
ATOM 621 C CA . ALA A 1 77 ? -26.756 1.244 44.980 1.00 74.75 77 ALA A CA 1
ATOM 622 C C . ALA A 1 77 ? -25.489 1.456 45.848 1.00 74.75 77 ALA A C 1
ATOM 624 O O . ALA A 1 77 ? -24.560 0.640 45.818 1.00 74.75 77 ALA A O 1
ATOM 625 N N . THR A 1 78 ? -25.435 2.531 46.641 1.00 76.12 78 THR A N 1
ATOM 626 C CA . THR A 1 78 ? -24.271 2.886 47.478 1.00 76.12 78 THR A CA 1
ATOM 627 C C . THR A 1 78 ? -23.964 1.862 48.572 1.00 76.12 78 THR A C 1
ATOM 629 O O . THR A 1 78 ? -22.812 1.706 48.973 1.00 76.12 78 THR A O 1
ATOM 632 N N . ASN A 1 79 ? -24.972 1.106 49.005 1.00 75.06 79 ASN A N 1
ATOM 633 C CA . ASN A 1 79 ? -24.865 0.028 49.987 1.00 75.06 79 ASN A CA 1
ATOM 634 C C . ASN A 1 79 ? -24.306 -1.295 49.422 1.00 75.06 79 ASN A C 1
ATOM 636 O O . ASN A 1 79 ? -24.107 -2.250 50.178 1.00 75.06 79 ASN A O 1
ATOM 640 N N . LEU A 1 80 ? -24.044 -1.389 48.112 1.00 80.62 80 LEU A N 1
ATOM 641 C CA . LEU A 1 80 ? -23.488 -2.601 47.512 1.00 80.62 80 LEU A CA 1
ATOM 642 C C . LEU A 1 80 ? -21.973 -2.702 47.740 1.00 80.62 80 LEU A C 1
ATOM 644 O O . LEU A 1 80 ? -21.198 -1.831 47.340 1.00 80.62 80 LEU A O 1
ATOM 648 N N . ASN A 1 81 ? -21.532 -3.827 48.302 1.00 80.44 81 ASN A N 1
ATOM 649 C CA . ASN A 1 81 ? -20.117 -4.196 48.352 1.00 80.44 81 ASN A CA 1
ATOM 650 C C . ASN A 1 81 ? -19.626 -4.733 46.976 1.00 80.44 81 ASN A C 1
ATOM 652 O O . ASN A 1 81 ? -20.447 -4.991 46.088 1.00 80.44 81 ASN A O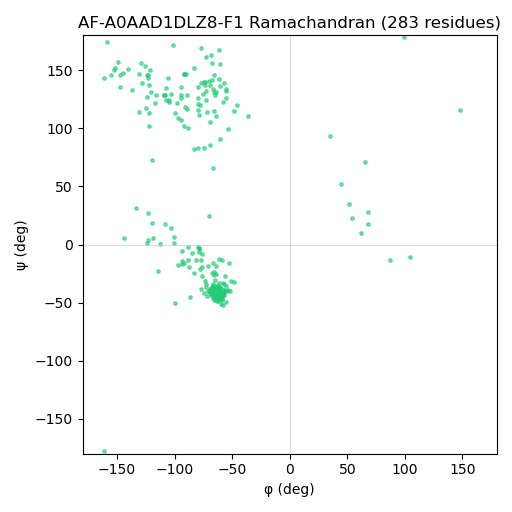 1
ATOM 656 N N . PRO A 1 82 ? -18.306 -4.910 46.762 1.00 78.44 82 PRO A N 1
ATOM 657 C CA . PRO A 1 82 ? -17.759 -5.343 45.470 1.00 78.44 82 PRO A CA 1
ATOM 658 C C . PRO A 1 82 ? -18.295 -6.688 44.953 1.00 78.44 82 PRO A C 1
ATOM 660 O O . PRO A 1 82 ? -18.563 -6.823 43.760 1.00 78.44 82 PRO A O 1
ATOM 663 N N . GLU A 1 83 ? -18.494 -7.665 45.839 1.00 77.62 83 GLU A N 1
ATOM 664 C CA . GLU A 1 83 ? -19.011 -8.994 45.492 1.00 77.62 83 GLU A CA 1
ATOM 665 C C . GLU A 1 83 ? -20.469 -8.913 45.019 1.00 77.62 83 GLU A C 1
ATOM 667 O O . GLU A 1 83 ? -20.832 -9.429 43.960 1.00 77.62 83 GLU A O 1
ATOM 672 N N . THR A 1 84 ? -21.298 -8.165 45.749 1.00 80.44 84 THR A N 1
ATOM 673 C CA . THR A 1 84 ? -22.696 -7.940 45.387 1.00 80.44 84 THR A CA 1
ATOM 674 C C . THR A 1 84 ? -22.808 -7.157 44.078 1.00 80.44 84 THR A C 1
ATOM 676 O O . THR A 1 84 ? -23.640 -7.499 43.242 1.00 80.44 84 THR A O 1
ATOM 679 N N . LYS A 1 85 ? -21.939 -6.168 43.820 1.00 80.06 85 LYS A N 1
ATOM 680 C CA . LYS A 1 85 ? -21.907 -5.459 42.526 1.00 80.06 85 LYS A CA 1
ATOM 681 C C . LYS A 1 85 ? -21.705 -6.419 41.350 1.00 80.06 85 LYS A C 1
ATOM 683 O O . LYS A 1 85 ? -22.365 -6.256 40.326 1.00 80.06 85 LYS A O 1
ATOM 688 N N . LEU A 1 86 ? -20.842 -7.429 41.488 1.00 78.69 86 LEU A N 1
ATOM 689 C CA . LEU A 1 86 ? -20.612 -8.430 40.441 1.00 78.69 86 LEU A CA 1
ATOM 690 C C . LEU A 1 86 ? -21.858 -9.292 40.188 1.00 78.69 86 LEU A C 1
ATOM 692 O O . LEU A 1 86 ? -22.253 -9.491 39.038 1.00 78.69 86 LEU A O 1
ATOM 696 N N . LEU A 1 87 ? -22.520 -9.746 41.255 1.00 81.50 87 LEU A N 1
ATOM 697 C CA . LEU A 1 87 ? -23.771 -10.503 41.152 1.00 81.50 87 LEU A CA 1
ATOM 698 C C . LEU A 1 87 ? -24.878 -9.689 40.465 1.00 81.50 87 LEU A C 1
ATOM 700 O O . LEU A 1 87 ? -25.583 -10.219 39.606 1.00 81.50 87 LEU A O 1
ATOM 704 N N . TRP A 1 88 ? -24.999 -8.398 40.788 1.00 79.19 88 TRP A N 1
ATOM 705 C CA . TRP A 1 88 ? -25.956 -7.495 40.143 1.00 79.19 88 TRP A CA 1
ATOM 706 C C . TRP A 1 88 ? -25.613 -7.238 38.673 1.00 79.19 88 TRP A C 1
ATOM 708 O O . TRP A 1 88 ? -26.511 -7.275 37.835 1.00 79.19 88 TRP A O 1
ATOM 718 N N . LYS A 1 89 ? -24.330 -7.060 38.326 1.00 78.62 89 LYS A N 1
ATOM 719 C CA . LYS A 1 89 ? -23.891 -6.947 36.923 1.00 78.62 89 LYS A CA 1
ATOM 720 C C . LYS A 1 89 ? -24.311 -8.167 36.101 1.00 78.62 89 LYS A C 1
ATOM 722 O O . LYS A 1 89 ? -24.841 -8.017 35.002 1.00 78.62 89 LYS A O 1
ATOM 727 N N . LYS A 1 90 ? -24.138 -9.366 36.660 1.00 80.44 90 LYS A N 1
ATOM 728 C CA . LYS A 1 90 ? -24.569 -10.623 36.042 1.00 80.44 90 LYS A CA 1
ATOM 729 C C . LYS A 1 90 ? -26.090 -10.724 35.911 1.00 80.44 90 LYS A C 1
ATOM 731 O O . LYS A 1 90 ? -26.588 -11.041 34.836 1.00 80.44 90 LYS A O 1
ATOM 736 N N . ALA A 1 91 ? -26.834 -10.418 36.975 1.00 81.06 91 ALA A N 1
ATOM 737 C CA . ALA A 1 91 ? -28.298 -10.480 36.976 1.00 81.06 91 ALA A CA 1
ATOM 738 C C . ALA A 1 91 ? -28.944 -9.495 35.985 1.00 81.06 91 ALA A C 1
ATOM 740 O O . ALA A 1 91 ? -29.946 -9.825 35.356 1.00 81.06 91 ALA A O 1
ATOM 741 N N . LEU A 1 92 ? -28.354 -8.308 35.817 1.00 80.50 92 LEU A N 1
ATOM 742 C CA . LEU A 1 92 ? -28.805 -7.289 34.867 1.00 80.50 92 LEU A CA 1
ATOM 743 C C . LEU A 1 92 ? -28.354 -7.565 33.419 1.00 80.50 92 LEU A C 1
ATOM 745 O O . LEU A 1 92 ? -28.682 -6.789 32.526 1.00 80.50 92 LEU A O 1
ATOM 749 N N . GLY A 1 93 ? -27.590 -8.637 33.168 1.00 74.88 93 GLY A N 1
ATOM 750 C CA . GLY A 1 93 ? -27.044 -8.947 31.842 1.00 74.88 93 GLY A CA 1
ATOM 751 C C . GLY A 1 93 ? -25.987 -7.946 31.367 1.00 74.88 93 GLY A C 1
ATOM 752 O O . GLY A 1 93 ? -25.689 -7.881 30.177 1.00 74.88 93 GLY A O 1
ATOM 753 N N . ILE A 1 94 ? -25.420 -7.166 32.293 1.00 72.31 94 ILE A N 1
ATOM 754 C CA . ILE A 1 94 ? -24.441 -6.114 32.012 1.00 72.31 94 ILE A CA 1
ATOM 755 C C . ILE A 1 94 ? -23.001 -6.530 32.354 1.00 72.31 94 ILE A C 1
ATOM 757 O O . ILE A 1 94 ? -22.101 -5.696 32.422 1.00 72.31 94 ILE A O 1
ATOM 761 N N . GLU A 1 95 ? -22.776 -7.827 32.567 1.00 60.88 95 GLU A N 1
ATOM 762 C CA . GLU A 1 95 ? -21.475 -8.420 32.911 1.00 60.88 95 GLU A CA 1
ATOM 763 C C . GLU A 1 95 ? -20.378 -8.088 31.884 1.00 60.88 95 GLU A C 1
ATOM 765 O O . GLU A 1 95 ? -19.210 -7.990 32.247 1.00 60.88 95 GLU A O 1
ATOM 770 N N . PHE A 1 96 ? -20.762 -7.833 30.626 1.00 54.97 96 PHE A N 1
ATOM 771 C CA . PHE A 1 96 ? -19.845 -7.595 29.506 1.00 54.97 96 PHE A CA 1
ATOM 772 C C . PHE A 1 96 ? -20.002 -6.222 28.830 1.00 54.97 96 PHE A C 1
ATOM 774 O O . PHE A 1 96 ? -19.545 -6.052 27.699 1.00 54.97 96 PHE A O 1
ATOM 781 N N . ILE A 1 97 ? -20.639 -5.234 29.474 1.00 54.00 97 ILE A N 1
ATOM 782 C CA . ILE A 1 97 ? -20.729 -3.876 28.904 1.00 54.00 97 ILE A CA 1
ATOM 783 C C . ILE A 1 97 ? -19.527 -3.049 29.359 1.00 54.00 97 ILE A C 1
ATOM 785 O O . ILE A 1 97 ? -19.231 -2.969 30.548 1.00 54.00 97 ILE A O 1
ATOM 789 N N . ALA A 1 98 ? -18.832 -2.429 28.407 1.00 51.97 98 ALA A N 1
ATOM 790 C CA . ALA A 1 98 ? -17.671 -1.591 28.669 1.00 51.97 98 ALA A CA 1
ATOM 791 C C . ALA A 1 98 ? -18.054 -0.353 29.500 1.00 51.97 98 ALA A C 1
ATOM 793 O O . ALA A 1 98 ? -18.713 0.559 29.002 1.00 51.97 98 ALA A O 1
ATOM 794 N N . THR A 1 99 ? -17.612 -0.294 30.756 1.00 47.56 99 THR A N 1
ATOM 795 C CA . THR A 1 99 ? -17.551 0.960 31.511 1.00 47.56 99 THR A CA 1
ATOM 796 C C . THR A 1 99 ? -16.309 1.727 31.066 1.00 47.56 99 THR A C 1
ATOM 798 O O . THR A 1 99 ? -15.184 1.302 31.320 1.00 47.56 99 THR A O 1
ATOM 801 N N . ILE A 1 100 ? -16.506 2.857 30.382 1.00 48.50 100 ILE A N 1
ATOM 802 C CA . ILE A 1 100 ? -15.497 3.918 30.344 1.00 48.50 100 ILE A CA 1
ATOM 803 C C . ILE A 1 100 ? -15.476 4.504 31.753 1.00 48.50 100 ILE A C 1
ATOM 805 O O . ILE A 1 100 ? -16.389 5.248 32.097 1.00 48.50 100 ILE A O 1
ATOM 809 N N . ASP A 1 101 ? -14.452 4.196 32.545 1.00 46.22 101 ASP A N 1
ATOM 810 C CA . ASP A 1 101 ? -14.149 5.001 33.725 1.00 46.22 101 ASP A CA 1
ATOM 811 C C . ASP A 1 101 ? -13.048 5.996 33.367 1.00 46.22 101 ASP A C 1
ATOM 813 O O . ASP A 1 101 ? -11.875 5.672 33.165 1.00 46.22 101 ASP A O 1
ATOM 817 N N . SER A 1 102 ? -13.454 7.259 33.279 1.00 52.28 102 SER A N 1
ATOM 818 C CA . SER A 1 102 ? -12.593 8.361 33.677 1.00 52.28 102 SER A CA 1
ATOM 819 C C . SER A 1 102 ? -11.960 8.028 35.029 1.00 52.28 102 SER A C 1
ATOM 821 O O . SER A 1 102 ? -12.679 7.823 35.997 1.00 52.28 102 SER A O 1
ATOM 823 N N . SER A 1 103 ? -10.627 7.980 35.058 1.00 51.91 103 SER A N 1
ATOM 824 C CA . SER A 1 103 ? -9.766 8.064 36.243 1.00 51.91 103 SER A CA 1
ATOM 825 C C . SER A 1 103 ? -10.306 7.421 37.531 1.00 51.91 103 SER A C 1
ATOM 827 O O . SER A 1 103 ? -10.941 8.104 38.331 1.00 51.91 103 SER A O 1
ATOM 829 N N . LEU A 1 104 ? -9.930 6.158 37.755 1.00 53.41 104 LEU A N 1
ATOM 830 C CA . LEU A 1 104 ? -9.336 5.591 38.985 1.00 53.41 104 LEU A CA 1
ATOM 831 C C . LEU A 1 104 ? -9.774 4.119 39.169 1.00 53.41 104 LEU A C 1
ATOM 833 O O . LEU A 1 104 ? -10.939 3.813 39.377 1.00 53.41 104 LEU A O 1
ATOM 837 N N . GLU A 1 105 ? -8.784 3.223 39.101 1.00 53.47 105 GLU A N 1
ATOM 838 C CA . GLU A 1 105 ? -8.757 1.878 39.712 1.00 53.47 105 GLU A CA 1
ATOM 839 C C . GLU A 1 105 ? -9.688 0.743 39.231 1.00 53.47 105 GLU A C 1
ATOM 841 O O . GLU A 1 105 ? -9.903 -0.202 39.987 1.00 53.47 105 GLU A O 1
ATOM 846 N N . ILE A 1 106 ? -10.138 0.692 37.970 1.00 47.84 106 ILE A N 1
ATOM 847 C CA . ILE A 1 106 ? -10.667 -0.574 37.410 1.00 47.84 106 ILE A CA 1
ATOM 848 C C . ILE A 1 106 ? -10.031 -0.870 36.046 1.00 47.84 106 ILE A C 1
ATOM 850 O O . ILE A 1 106 ? -10.203 -0.127 35.084 1.00 47.84 106 ILE A O 1
ATOM 854 N N . LYS A 1 107 ? -9.246 -1.957 35.991 1.00 50.91 107 LYS A N 1
ATOM 855 C CA . LYS A 1 107 ? -8.417 -2.375 34.845 1.00 50.91 107 LYS A CA 1
ATOM 856 C C . LYS A 1 107 ? -8.921 -3.612 34.095 1.00 50.91 107 LYS A C 1
ATOM 858 O O . LYS A 1 107 ? -8.155 -4.160 33.317 1.00 50.91 107 LYS A O 1
ATOM 863 N N . ASP A 1 108 ? -10.179 -4.015 34.252 1.00 45.03 108 ASP A N 1
ATOM 864 C CA . ASP A 1 108 ? -10.685 -5.206 33.559 1.00 45.03 108 ASP A CA 1
ATOM 865 C C . ASP A 1 108 ? -11.904 -4.890 32.685 1.00 45.03 108 ASP A C 1
ATOM 867 O O . ASP A 1 108 ? -13.034 -4.750 33.153 1.00 45.03 108 ASP A O 1
ATOM 871 N N . GLY A 1 109 ? -11.641 -4.789 31.380 1.00 47.12 109 GLY A N 1
ATOM 872 C CA . GLY A 1 109 ? -12.616 -4.757 30.296 1.00 47.12 109 GLY A CA 1
ATOM 873 C C . GLY A 1 109 ? -11.925 -5.089 28.969 1.00 47.12 109 GLY A C 1
ATOM 874 O O . GLY A 1 109 ? -10.789 -4.681 28.744 1.00 47.12 109 GLY A O 1
ATOM 875 N N . ASN A 1 110 ? -12.602 -5.814 28.071 1.00 52.03 110 ASN A N 1
ATOM 876 C CA . ASN A 1 110 ? -12.095 -6.235 26.748 1.00 52.03 110 ASN A CA 1
ATOM 877 C C . ASN A 1 110 ? -11.947 -5.073 25.735 1.00 52.03 110 ASN A C 1
ATOM 879 O O . ASN A 1 110 ? -12.020 -5.282 24.525 1.00 52.03 110 ASN A O 1
ATOM 883 N N . VAL A 1 111 ? -11.784 -3.838 26.213 1.00 56.72 111 VAL A N 1
ATOM 884 C CA . VAL A 1 111 ? -11.654 -2.630 25.398 1.00 56.72 111 VAL A CA 1
ATOM 885 C C . VAL A 1 111 ? -10.352 -1.943 25.780 1.00 56.72 111 VAL A C 1
ATOM 887 O O . VAL A 1 111 ? -10.099 -1.683 26.953 1.00 56.72 111 VAL A O 1
ATOM 890 N N . TYR A 1 112 ? -9.519 -1.663 24.780 1.00 61.50 112 TYR A N 1
ATOM 891 C CA . TYR A 1 112 ? -8.247 -0.973 24.965 1.00 61.50 112 TYR A CA 1
ATOM 892 C C . TYR A 1 112 ? -8.441 0.376 25.679 1.00 61.50 112 TYR A C 1
ATOM 894 O O . TYR A 1 112 ? -9.305 1.171 25.303 1.00 61.50 112 TYR A O 1
ATOM 902 N N . ALA A 1 113 ? -7.609 0.657 26.686 1.00 67.56 113 ALA A N 1
ATOM 903 C CA . ALA A 1 113 ? -7.535 1.973 27.314 1.00 67.56 113 ALA A CA 1
ATOM 904 C C . ALA A 1 113 ? -7.135 3.044 26.281 1.00 67.56 113 ALA A C 1
ATOM 906 O O . ALA A 1 113 ? -6.452 2.740 25.300 1.00 67.56 113 ALA A O 1
ATOM 907 N N . LYS A 1 114 ? -7.490 4.318 26.519 1.00 69.00 114 LYS A N 1
ATOM 908 C CA . LYS A 1 114 ? -7.119 5.435 25.623 1.00 69.00 114 LYS A CA 1
ATOM 909 C C . LYS A 1 114 ? -5.618 5.469 25.326 1.00 69.00 114 LYS A C 1
ATOM 911 O O . LYS A 1 114 ? -5.241 5.655 24.178 1.00 69.00 114 LYS A O 1
ATOM 916 N N . ASP A 1 115 ? -4.781 5.199 26.325 1.00 77.81 115 ASP A N 1
ATOM 917 C CA . ASP A 1 115 ? -3.324 5.155 26.154 1.00 77.81 115 ASP A CA 1
ATOM 918 C C . ASP A 1 115 ? -2.871 4.011 25.237 1.00 77.81 115 ASP A C 1
ATOM 920 O O . ASP A 1 115 ? -1.951 4.181 24.442 1.00 77.81 115 ASP A O 1
ATOM 924 N N . GLN A 1 116 ? -3.543 2.856 25.288 1.00 78.00 116 GLN A N 1
ATOM 925 C CA . GLN A 1 116 ? -3.260 1.725 24.398 1.00 78.00 116 GLN A CA 1
ATOM 926 C C . GLN A 1 116 ? -3.702 2.024 22.960 1.00 78.00 116 GLN A C 1
ATOM 928 O O . GLN A 1 116 ? -2.979 1.701 22.021 1.00 78.00 116 GLN A O 1
ATOM 933 N N . ILE A 1 117 ? -4.855 2.681 22.785 1.00 81.62 117 ILE A N 1
ATOM 934 C CA . ILE A 1 117 ? -5.328 3.147 21.473 1.00 81.62 117 ILE A CA 1
ATOM 935 C C . ILE A 1 117 ? -4.354 4.181 20.903 1.00 81.62 117 ILE A C 1
ATOM 937 O O . ILE A 1 117 ? -3.948 4.059 19.752 1.00 81.62 117 ILE A O 1
ATOM 941 N N . ASN A 1 118 ? -3.928 5.152 21.712 1.00 85.50 118 ASN A N 1
ATOM 942 C CA . ASN A 1 118 ? -2.940 6.152 21.311 1.00 85.50 118 ASN A CA 1
ATOM 943 C C . ASN A 1 118 ? -1.606 5.495 20.939 1.00 85.50 118 ASN A C 1
ATOM 945 O O . ASN A 1 118 ? -1.023 5.838 19.920 1.00 85.50 118 ASN A O 1
ATOM 949 N N . SER A 1 119 ? -1.148 4.503 21.708 1.00 88.56 119 SER A N 1
ATOM 950 C CA . SER A 1 119 ? 0.063 3.746 21.381 1.00 88.56 119 SER A CA 1
ATOM 951 C C . SER A 1 119 ? -0.060 3.013 20.040 1.00 88.56 119 SER A C 1
ATOM 953 O O . SER A 1 119 ? 0.869 3.068 19.239 1.00 88.56 119 SER A O 1
ATOM 955 N N . PHE A 1 120 ? -1.204 2.382 19.757 1.00 87.19 120 PHE A N 1
ATOM 956 C CA . PHE A 1 120 ? -1.451 1.736 18.466 1.00 87.19 120 PHE A CA 1
ATOM 957 C C . PHE A 1 120 ? -1.508 2.745 17.310 1.00 87.19 120 PHE A C 1
ATOM 959 O O . PHE A 1 120 ? -0.919 2.509 16.256 1.00 87.19 120 PHE A O 1
ATOM 966 N N . LEU A 1 121 ? -2.176 3.884 17.516 1.00 92.38 121 LEU A N 1
ATOM 967 C CA . LEU A 1 121 ? -2.253 4.963 16.531 1.00 92.38 121 LEU A CA 1
ATOM 968 C C . LEU A 1 121 ? -0.879 5.566 16.233 1.00 92.38 121 LEU A C 1
ATOM 970 O O . LEU A 1 121 ? -0.584 5.798 15.067 1.00 92.38 121 LEU A O 1
ATOM 974 N N . ASN A 1 122 ? -0.025 5.742 17.243 1.00 95.19 122 ASN A N 1
ATOM 975 C CA . ASN A 1 122 ? 1.342 6.228 17.052 1.00 95.19 122 ASN A CA 1
ATOM 976 C C . ASN A 1 122 ? 2.166 5.251 16.205 1.00 95.19 122 ASN A C 1
ATOM 978 O O . ASN A 1 122 ? 2.789 5.668 15.240 1.00 95.19 122 ASN A O 1
ATOM 982 N N . VAL A 1 123 ? 2.086 3.941 16.477 1.00 96.31 123 VAL A N 1
ATOM 983 C CA . VAL A 1 123 ? 2.776 2.921 15.658 1.00 96.31 123 VAL A CA 1
ATOM 984 C C . VAL A 1 123 ? 2.299 2.941 14.202 1.00 96.31 123 VAL A C 1
ATOM 986 O O . VAL A 1 123 ? 3.086 2.707 13.283 1.00 96.31 123 VAL A O 1
ATOM 989 N N . LEU A 1 124 ? 1.007 3.183 13.971 1.00 96.25 124 LEU A N 1
ATOM 990 C CA . LEU A 1 124 ? 0.484 3.349 12.616 1.00 96.25 124 LEU A CA 1
ATOM 991 C C . LEU A 1 124 ? 0.988 4.639 11.966 1.00 96.25 124 LEU A C 1
ATOM 993 O O . LEU A 1 124 ? 1.346 4.598 10.793 1.00 96.25 124 LEU A O 1
ATOM 997 N N . HIS A 1 125 ? 1.036 5.742 12.712 1.00 96.44 125 HIS A N 1
ATOM 998 C CA . HIS A 1 125 ? 1.560 7.020 12.237 1.00 96.44 125 HIS A CA 1
ATOM 999 C C . HIS A 1 125 ? 3.025 6.884 11.811 1.00 96.44 125 HIS A C 1
ATOM 1001 O O . HIS A 1 125 ? 3.339 7.141 10.655 1.00 96.44 125 HIS A O 1
ATOM 1007 N N . ASP A 1 126 ? 3.871 6.311 12.673 1.00 96.69 126 ASP A N 1
ATOM 1008 C CA . ASP A 1 126 ? 5.292 6.074 12.397 1.00 96.69 126 ASP A CA 1
ATOM 1009 C C . ASP A 1 126 ? 5.502 5.228 11.127 1.00 96.69 126 ASP A C 1
ATOM 1011 O O . ASP A 1 126 ? 6.407 5.479 10.331 1.00 96.69 126 ASP A O 1
ATOM 1015 N N . LYS A 1 127 ? 4.651 4.214 10.900 1.00 96.94 127 LYS A N 1
ATOM 1016 C CA . LYS A 1 127 ? 4.697 3.403 9.672 1.00 96.94 127 LYS A CA 1
ATOM 1017 C C . LYS A 1 127 ? 4.282 4.187 8.434 1.00 96.94 127 LYS A C 1
ATOM 1019 O O . LYS A 1 127 ? 4.885 3.999 7.380 1.00 96.94 127 LYS A O 1
ATOM 1024 N N . VAL A 1 128 ? 3.236 5.003 8.538 1.00 97.25 128 VAL A N 1
ATOM 1025 C CA . VAL A 1 128 ? 2.757 5.835 7.428 1.00 97.25 128 VAL A CA 1
ATOM 1026 C C . VAL A 1 128 ? 3.813 6.871 7.053 1.00 97.25 128 VAL A C 1
ATOM 1028 O O . VAL A 1 128 ? 4.106 7.016 5.868 1.00 97.25 128 VAL A O 1
ATOM 1031 N N . ASP A 1 129 ? 4.445 7.502 8.038 1.00 96.44 129 ASP A N 1
ATOM 1032 C CA . ASP A 1 129 ? 5.543 8.446 7.822 1.00 96.44 129 ASP A CA 1
ATOM 1033 C C . ASP A 1 129 ? 6.752 7.752 7.183 1.00 96.44 129 ASP A C 1
ATOM 1035 O O . ASP A 1 129 ? 7.310 8.243 6.199 1.00 96.44 129 ASP A O 1
ATOM 1039 N N . GLY A 1 130 ? 7.101 6.552 7.661 1.00 96.62 130 GLY A N 1
ATOM 1040 C CA . GLY A 1 130 ? 8.143 5.725 7.052 1.00 96.62 130 GLY A CA 1
ATOM 1041 C C . GLY A 1 130 ? 7.850 5.371 5.589 1.00 96.62 130 GLY A C 1
ATOM 1042 O O . GLY A 1 130 ? 8.741 5.446 4.745 1.00 96.62 130 GLY A O 1
ATOM 1043 N N . PHE A 1 131 ? 6.599 5.038 5.252 1.00 97.00 131 PHE A N 1
ATOM 1044 C CA . PHE A 1 131 ? 6.196 4.841 3.856 1.00 97.00 131 PHE A CA 1
ATOM 1045 C C . PHE A 1 131 ? 6.277 6.131 3.037 1.00 97.00 131 PHE A C 1
ATOM 1047 O O . PHE A 1 131 ? 6.671 6.069 1.876 1.00 97.00 131 PHE A O 1
ATOM 1054 N N . GLY A 1 132 ? 5.944 7.281 3.627 1.00 96.56 132 GLY A N 1
ATOM 1055 C CA . GLY A 1 132 ? 6.120 8.592 3.003 1.00 96.56 132 GLY A CA 1
ATOM 1056 C C . GLY A 1 132 ? 7.566 8.830 2.568 1.00 96.56 132 GLY A C 1
ATOM 1057 O O . GLY A 1 132 ? 7.796 9.120 1.396 1.00 96.56 132 GLY A O 1
ATOM 1058 N N . SER A 1 133 ? 8.524 8.595 3.471 1.00 95.62 133 SER A N 1
ATOM 1059 C CA . SER A 1 133 ? 9.963 8.710 3.182 1.00 95.62 133 SER A CA 1
ATOM 1060 C C . SER A 1 133 ? 10.401 7.779 2.050 1.00 95.62 133 SER A C 1
ATOM 1062 O O . SER A 1 133 ? 11.051 8.221 1.115 1.00 95.62 133 SER A O 1
ATOM 1064 N N . VAL A 1 134 ? 9.993 6.504 2.075 1.00 96.12 134 VAL A N 1
ATOM 1065 C CA . VAL A 1 134 ? 10.358 5.546 1.012 1.00 96.12 134 VAL A CA 1
ATOM 1066 C C . VAL A 1 134 ? 9.783 5.961 -0.344 1.00 96.12 134 VAL A C 1
ATOM 1068 O O . VAL A 1 134 ? 10.430 5.794 -1.375 1.00 96.12 134 VAL A O 1
ATOM 1071 N N . ILE A 1 135 ? 8.555 6.485 -0.373 1.00 95.00 135 ILE A N 1
ATOM 1072 C CA . ILE A 1 135 ? 7.948 6.985 -1.612 1.00 95.00 135 ILE A CA 1
ATOM 1073 C C . ILE A 1 135 ? 8.720 8.199 -2.135 1.00 95.00 135 ILE A C 1
ATOM 1075 O O . ILE A 1 135 ? 8.870 8.334 -3.349 1.00 95.00 135 ILE A O 1
ATOM 1079 N N . GLU A 1 136 ? 9.186 9.076 -1.251 1.00 93.12 136 GLU A N 1
ATOM 1080 C CA . GLU A 1 136 ? 10.011 10.227 -1.615 1.00 93.12 136 GLU A CA 1
ATOM 1081 C C . GLU A 1 136 ? 11.366 9.784 -2.180 1.00 93.12 136 GLU A C 1
ATOM 1083 O O . GLU A 1 136 ? 11.701 10.201 -3.286 1.00 93.12 136 GLU A O 1
ATOM 1088 N N . ASP A 1 137 ? 12.045 8.828 -1.540 1.00 90.56 137 ASP A N 1
ATOM 1089 C CA . ASP A 1 137 ? 13.297 8.238 -2.037 1.00 90.56 137 ASP A CA 1
ATOM 1090 C C . ASP A 1 137 ? 13.115 7.583 -3.417 1.00 90.56 137 ASP A C 1
ATOM 1092 O O . ASP A 1 137 ? 13.940 7.743 -4.318 1.00 90.56 137 ASP A O 1
ATOM 1096 N N . ILE A 1 138 ? 12.015 6.844 -3.617 1.00 87.88 138 ILE A N 1
ATOM 1097 C CA . ILE A 1 138 ? 11.681 6.242 -4.917 1.00 87.88 138 ILE A CA 1
ATOM 1098 C C . ILE A 1 138 ? 11.443 7.334 -5.956 1.00 87.88 138 ILE A C 1
ATOM 1100 O O . ILE A 1 138 ? 11.908 7.208 -7.086 1.00 87.88 138 ILE A O 1
ATOM 1104 N N . ARG A 1 139 ? 10.717 8.400 -5.603 1.00 86.56 139 ARG A N 1
ATOM 1105 C CA . ARG A 1 139 ? 10.489 9.526 -6.512 1.00 86.56 139 ARG A CA 1
ATOM 1106 C C . ARG A 1 139 ? 11.793 10.210 -6.874 1.00 86.56 139 ARG A C 1
ATOM 1108 O O . ARG A 1 139 ? 11.975 10.476 -8.048 1.00 86.56 139 ARG A O 1
ATOM 1115 N N . GLU A 1 140 ? 12.684 10.454 -5.920 1.00 84.12 140 GLU A N 1
ATOM 1116 C CA . GLU A 1 140 ? 14.001 11.032 -6.185 1.00 84.12 140 GLU A CA 1
ATOM 1117 C C . GLU A 1 140 ? 14.849 10.104 -7.059 1.00 84.12 140 GLU A C 1
ATOM 1119 O O . GLU A 1 140 ? 15.441 10.554 -8.028 1.00 84.12 140 GLU A O 1
ATOM 1124 N N . THR A 1 141 ? 14.830 8.795 -6.805 1.00 76.12 141 THR A N 1
ATOM 1125 C CA . THR A 1 141 ? 15.559 7.808 -7.620 1.00 76.12 141 THR A CA 1
ATOM 1126 C C . THR A 1 141 ? 15.018 7.725 -9.050 1.00 76.12 141 THR A C 1
ATOM 1128 O O . THR A 1 141 ? 15.787 7.555 -9.988 1.00 76.12 141 THR A O 1
ATOM 1131 N N . LEU A 1 142 ? 13.699 7.829 -9.233 1.00 72.19 142 LEU A N 1
ATOM 1132 C CA . LEU A 1 142 ? 13.054 7.792 -10.550 1.00 72.19 142 LEU A CA 1
ATOM 1133 C C . LEU A 1 142 ? 13.068 9.149 -11.271 1.00 72.19 142 LEU A C 1
ATOM 1135 O O . LEU A 1 142 ? 12.927 9.177 -12.489 1.00 72.19 142 LEU A O 1
ATOM 1139 N N . ALA A 1 143 ? 13.167 10.255 -10.530 1.00 72.06 143 ALA A N 1
ATOM 1140 C CA . ALA A 1 143 ? 13.264 11.619 -11.055 1.00 72.06 143 ALA A CA 1
ATOM 1141 C C . ALA A 1 143 ? 14.711 12.093 -11.213 1.00 72.06 143 ALA A C 1
ATOM 1143 O O . ALA A 1 143 ? 14.945 13.104 -11.867 1.00 72.06 143 ALA A O 1
ATOM 1144 N N . SER A 1 144 ? 15.673 11.387 -10.615 1.00 58.06 144 SER A N 1
ATOM 1145 C CA . SER A 1 144 ? 17.073 11.432 -11.004 1.00 58.06 144 SER A CA 1
ATOM 1146 C C . SER A 1 144 ? 17.116 10.957 -12.445 1.00 58.06 144 SER A C 1
ATOM 1148 O O . SER A 1 144 ? 17.195 9.752 -12.682 1.00 58.06 144 SER A O 1
ATOM 1150 N N . ASP A 1 145 ? 16.999 11.909 -13.373 1.00 58.47 145 ASP A N 1
ATOM 1151 C CA . ASP A 1 145 ? 17.213 11.734 -14.802 1.00 58.47 145 ASP A CA 1
ATOM 1152 C C . ASP A 1 145 ? 18.364 10.745 -14.967 1.00 58.47 145 ASP A C 1
ATOM 1154 O O . ASP A 1 145 ? 19.496 11.010 -14.545 1.00 58.47 145 ASP A O 1
ATOM 1158 N N . ASP A 1 146 ? 18.047 9.544 -15.450 1.00 60.72 146 ASP A N 1
ATOM 1159 C CA . ASP A 1 146 ? 19.040 8.510 -15.679 1.00 60.72 146 ASP A CA 1
ATOM 1160 C C . ASP A 1 146 ? 19.876 9.027 -16.847 1.00 60.72 146 ASP A C 1
ATOM 1162 O O . ASP A 1 146 ? 19.574 8.766 -18.008 1.00 60.72 146 ASP A O 1
ATOM 1166 N N . MET A 1 147 ? 20.885 9.847 -16.534 1.00 59.28 147 MET A N 1
ATOM 1167 C CA . MET A 1 147 ? 21.781 10.478 -17.500 1.00 59.28 147 MET A CA 1
ATOM 1168 C C . MET A 1 147 ? 22.305 9.437 -18.488 1.00 59.28 147 MET A C 1
ATOM 1170 O O . MET A 1 147 ? 22.477 9.736 -19.660 1.00 59.28 147 MET A O 1
ATOM 1174 N N . ASN A 1 148 ? 22.476 8.188 -18.041 1.00 63.78 148 ASN A N 1
ATOM 1175 C CA . ASN A 1 148 ? 22.890 7.092 -18.905 1.00 63.78 148 ASN A CA 1
ATOM 1176 C C . ASN A 1 148 ? 21.805 6.706 -19.920 1.00 63.78 148 ASN A C 1
ATOM 1178 O O . ASN A 1 148 ? 22.135 6.370 -21.052 1.00 63.78 148 ASN A O 1
ATOM 1182 N N . LEU A 1 149 ? 20.523 6.713 -19.542 1.00 65.75 149 LEU A N 1
ATOM 1183 C CA . LEU A 1 149 ? 19.418 6.426 -20.457 1.00 65.75 149 LEU A CA 1
ATOM 1184 C C . LEU A 1 149 ? 19.237 7.551 -21.480 1.00 65.75 149 LEU A C 1
ATOM 1186 O O . LEU A 1 149 ? 19.032 7.256 -22.658 1.00 65.75 149 LEU A O 1
ATOM 1190 N N . ASP A 1 150 ? 19.374 8.807 -21.060 1.00 69.88 150 ASP A N 1
ATOM 1191 C CA . ASP A 1 150 ? 19.322 9.960 -21.963 1.00 69.88 150 ASP A CA 1
ATOM 1192 C C . ASP A 1 150 ? 20.523 9.981 -22.922 1.00 69.88 150 ASP A C 1
ATOM 1194 O O . ASP A 1 150 ? 20.342 10.127 -24.133 1.00 69.88 150 ASP A O 1
ATOM 1198 N N . GLU A 1 151 ? 21.737 9.719 -22.429 1.00 73.94 151 GLU A N 1
ATOM 1199 C CA . GLU A 1 151 ? 22.945 9.573 -23.252 1.00 73.94 151 GLU A CA 1
ATOM 1200 C C . GLU A 1 151 ? 22.832 8.380 -24.220 1.00 73.94 151 GLU A C 1
ATOM 1202 O O . GLU A 1 151 ? 23.184 8.487 -25.397 1.00 73.94 151 GLU A O 1
ATOM 1207 N N . LEU A 1 152 ? 22.282 7.241 -23.778 1.00 79.69 152 LEU A N 1
ATOM 1208 C CA . LEU A 1 152 ? 22.010 6.097 -24.655 1.00 79.69 152 LEU A CA 1
ATOM 1209 C C . LEU A 1 152 ? 20.963 6.438 -25.719 1.00 79.69 152 LEU A C 1
ATOM 1211 O O . LEU A 1 152 ? 21.103 6.019 -26.870 1.00 79.69 152 LEU A O 1
ATOM 1215 N N . GLN A 1 153 ? 19.933 7.207 -25.371 1.00 80.44 153 GLN A N 1
ATOM 1216 C CA . GLN A 1 153 ? 18.917 7.661 -26.315 1.00 80.44 153 GLN A CA 1
ATOM 1217 C C . GLN A 1 153 ? 19.501 8.651 -27.338 1.00 80.44 153 GLN A C 1
ATOM 1219 O O . GLN A 1 153 ? 19.152 8.584 -28.525 1.00 80.44 153 GLN A O 1
ATOM 1224 N N . GLU A 1 154 ? 20.430 9.517 -26.925 1.00 84.94 154 GLU A N 1
ATOM 1225 C CA . GLU A 1 154 ? 21.193 10.397 -27.815 1.00 84.94 154 GLU A CA 1
ATOM 1226 C C . GLU A 1 154 ? 22.060 9.575 -28.785 1.00 84.94 154 GLU A C 1
ATOM 1228 O O . GLU A 1 154 ? 21.966 9.744 -30.003 1.00 84.94 154 GLU A O 1
ATOM 1233 N N . ILE A 1 155 ? 22.810 8.589 -28.277 1.00 86.44 155 ILE A N 1
ATOM 1234 C CA . ILE A 1 155 ? 23.618 7.665 -29.091 1.00 86.44 155 ILE A CA 1
ATOM 1235 C C . ILE A 1 155 ? 22.744 6.901 -30.094 1.00 86.44 155 ILE A C 1
ATOM 1237 O O . ILE A 1 155 ? 23.086 6.807 -31.275 1.00 86.44 155 ILE A O 1
ATOM 1241 N N . VAL A 1 156 ? 21.592 6.376 -29.667 1.00 90.56 156 VAL A N 1
ATOM 1242 C CA . VAL A 1 156 ? 20.641 5.687 -30.556 1.00 90.56 156 VAL A CA 1
ATOM 1243 C C . VAL A 1 156 ? 20.124 6.630 -31.644 1.00 90.56 156 VAL A C 1
ATOM 1245 O O . VAL A 1 156 ? 19.946 6.209 -32.791 1.00 90.56 156 VAL A O 1
ATOM 1248 N N . THR A 1 157 ? 19.900 7.900 -31.313 1.00 93.38 157 THR A N 1
ATOM 1249 C CA . THR A 1 157 ? 19.482 8.922 -32.279 1.00 93.38 157 THR A CA 1
ATOM 1250 C C . THR A 1 157 ? 20.580 9.183 -33.311 1.00 93.38 157 THR A C 1
ATOM 1252 O O . THR A 1 157 ? 20.296 9.125 -34.510 1.00 93.38 157 THR A O 1
ATOM 1255 N N . TYR A 1 158 ? 21.838 9.342 -32.885 1.00 94.56 158 TYR A N 1
ATOM 1256 C CA . TYR A 1 158 ? 22.972 9.472 -33.806 1.00 94.56 158 TYR A CA 1
ATOM 1257 C C . TYR A 1 158 ? 23.155 8.239 -34.697 1.00 94.56 158 TYR A C 1
ATOM 1259 O O . TYR A 1 158 ? 23.396 8.375 -35.893 1.00 94.56 158 TYR A O 1
ATOM 1267 N N . ILE A 1 159 ? 22.994 7.022 -34.164 1.00 95.00 159 ILE A N 1
ATOM 1268 C CA . ILE A 1 159 ? 23.097 5.788 -34.961 1.00 95.00 159 ILE A CA 1
ATOM 1269 C C . ILE A 1 159 ? 22.033 5.755 -36.064 1.00 95.00 159 ILE A C 1
ATOM 1271 O O . ILE A 1 159 ? 22.333 5.366 -37.194 1.00 95.00 159 ILE A O 1
ATOM 1275 N N . LYS A 1 160 ? 20.798 6.176 -35.764 1.00 94.38 160 LYS A N 1
ATOM 1276 C CA . LYS A 1 160 ? 19.720 6.250 -36.763 1.00 94.38 160 LYS A CA 1
ATOM 1277 C C . LYS A 1 160 ? 20.045 7.253 -37.869 1.00 94.38 160 LYS A C 1
ATOM 1279 O O . LYS A 1 160 ? 19.912 6.905 -39.037 1.00 94.38 160 LYS A O 1
ATOM 1284 N N . GLN A 1 161 ? 20.528 8.441 -37.506 1.00 95.38 161 GLN A N 1
ATOM 1285 C CA . GLN A 1 161 ? 20.949 9.458 -38.475 1.00 95.38 161 GLN A CA 1
ATOM 1286 C C . GLN A 1 161 ? 22.114 8.970 -39.346 1.00 95.38 161 GLN A C 1
ATOM 1288 O O . GLN A 1 161 ? 22.077 9.108 -40.565 1.00 95.38 161 GLN A O 1
ATOM 1293 N N . ASN A 1 162 ? 23.125 8.338 -38.743 1.00 95.56 162 ASN A N 1
ATOM 1294 C CA . ASN A 1 162 ? 24.260 7.782 -39.480 1.00 95.56 162 ASN A CA 1
ATOM 1295 C C . ASN A 1 162 ? 23.818 6.695 -40.464 1.00 95.56 162 ASN A C 1
ATOM 1297 O O . ASN A 1 162 ? 24.327 6.628 -41.580 1.00 95.56 162 ASN A O 1
ATOM 1301 N N . ARG A 1 163 ? 22.860 5.849 -40.073 1.00 95.81 163 ARG A N 1
ATOM 1302 C CA . ARG A 1 163 ? 22.305 4.826 -40.960 1.00 95.81 163 ARG A CA 1
ATOM 1303 C C . ARG A 1 163 ? 21.602 5.444 -42.170 1.00 95.81 163 ARG A C 1
ATOM 1305 O O . ARG A 1 163 ? 21.856 5.000 -43.283 1.00 95.81 163 ARG A O 1
ATOM 1312 N N . GLU A 1 164 ? 20.769 6.460 -41.962 1.00 93.06 164 GLU A N 1
ATOM 1313 C CA . GLU A 1 164 ? 20.082 7.176 -43.045 1.00 93.06 164 GLU A CA 1
ATOM 1314 C C . GLU A 1 164 ? 21.083 7.824 -44.015 1.00 9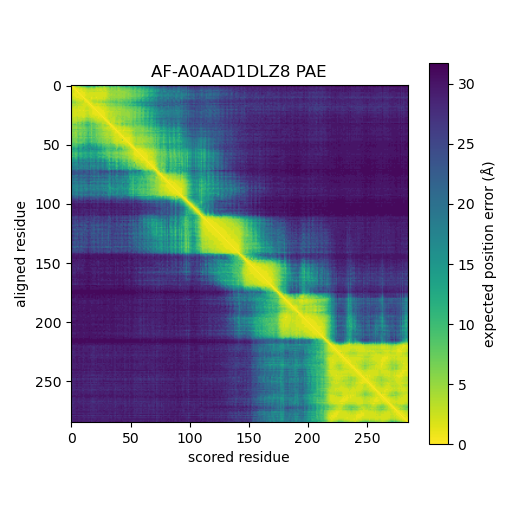3.06 164 GLU A C 1
ATOM 1316 O O . GLU A 1 164 ? 20.969 7.672 -45.229 1.00 93.06 164 GLU A O 1
ATOM 1321 N N . GLN A 1 165 ? 22.132 8.467 -43.491 1.00 92.06 165 GLN A N 1
ATOM 1322 C CA . GLN A 1 165 ? 23.202 9.033 -44.320 1.00 92.06 165 GLN A CA 1
ATOM 1323 C C . GLN A 1 165 ? 23.939 7.965 -45.141 1.00 92.06 165 GLN A C 1
ATOM 1325 O O . GLN A 1 165 ? 24.265 8.199 -46.304 1.00 92.06 165 GLN A O 1
ATOM 1330 N N . ILE A 1 166 ? 24.199 6.788 -44.565 1.00 89.44 166 ILE A N 1
ATOM 1331 C CA . ILE A 1 166 ? 24.818 5.669 -45.290 1.00 89.44 166 ILE A CA 1
ATOM 1332 C C . ILE A 1 166 ? 23.887 5.150 -46.389 1.00 89.44 166 ILE A C 1
ATOM 1334 O O . ILE A 1 166 ? 24.368 4.871 -47.484 1.00 89.44 166 ILE A O 1
ATOM 1338 N N . GLU A 1 167 ? 22.585 5.035 -46.127 1.00 86.62 167 GLU A N 1
ATOM 1339 C CA . GLU A 1 167 ? 21.597 4.624 -47.134 1.00 86.62 167 GLU A CA 1
ATOM 1340 C C . GLU A 1 167 ? 21.579 5.622 -48.313 1.00 86.62 167 GLU A C 1
ATOM 1342 O O . GLU A 1 167 ? 21.706 5.201 -49.463 1.00 86.62 167 GLU A O 1
ATOM 1347 N N . LEU A 1 168 ? 21.591 6.935 -48.047 1.00 82.62 168 LEU A N 1
ATOM 1348 C CA . LEU A 1 168 ? 21.719 7.969 -49.089 1.00 82.62 168 LEU A CA 1
ATOM 1349 C C . LEU A 1 168 ? 23.024 7.845 -49.896 1.00 82.62 168 LEU A C 1
ATOM 1351 O O . LEU A 1 168 ? 23.024 7.964 -51.121 1.00 82.62 168 LEU A O 1
ATOM 1355 N N . LEU A 1 169 ? 24.155 7.580 -49.236 1.00 81.44 169 LEU A N 1
ATOM 1356 C CA . LEU A 1 169 ? 25.434 7.367 -49.924 1.00 81.44 169 LEU A CA 1
ATOM 1357 C C . LEU A 1 169 ? 25.438 6.082 -50.763 1.00 81.44 169 LEU A C 1
ATOM 1359 O O . LEU A 1 169 ? 26.026 6.054 -51.844 1.00 81.44 169 LEU A O 1
ATOM 1363 N N . GLN A 1 170 ? 24.781 5.021 -50.295 1.00 78.62 170 GLN A N 1
ATOM 1364 C CA . GLN A 1 170 ? 24.632 3.781 -51.055 1.00 78.62 170 GLN A CA 1
ATOM 1365 C C . GLN A 1 170 ? 23.801 3.996 -52.323 1.00 78.62 170 GLN A C 1
ATOM 1367 O O . GLN A 1 170 ? 24.178 3.479 -53.374 1.00 78.62 170 GLN A O 1
ATOM 1372 N N . GLU A 1 171 ? 22.736 4.799 -52.267 1.00 70.62 171 GLU A N 1
ATOM 1373 C CA . GLU A 1 171 ? 21.964 5.174 -53.460 1.00 70.62 171 GLU A CA 1
ATOM 1374 C C . GLU A 1 171 ? 22.823 5.919 -54.496 1.00 70.62 171 GLU A C 1
ATOM 1376 O O . GLU A 1 171 ? 22.754 5.620 -55.692 1.00 70.62 171 GLU A O 1
ATOM 1381 N N . VAL A 1 172 ? 23.702 6.825 -54.052 1.00 65.38 172 VAL A N 1
ATOM 1382 C CA . VAL A 1 172 ? 24.645 7.536 -54.935 1.00 65.38 172 VAL A CA 1
ATOM 1383 C C . VAL A 1 172 ? 25.647 6.574 -55.587 1.00 65.38 172 VAL A C 1
ATOM 1385 O O . VAL A 1 172 ? 25.903 6.673 -56.789 1.00 65.38 172 VAL A O 1
ATOM 1388 N N . ILE A 1 173 ? 26.185 5.615 -54.827 1.00 62.59 173 ILE A N 1
ATOM 1389 C CA . ILE A 1 173 ? 27.201 4.663 -55.309 1.00 62.59 173 ILE A CA 1
ATOM 1390 C C . ILE A 1 173 ? 26.606 3.617 -56.267 1.00 62.59 173 ILE A C 1
ATOM 1392 O O . ILE A 1 173 ? 27.287 3.191 -57.199 1.00 62.59 173 ILE A O 1
ATOM 1396 N N . ILE A 1 174 ? 25.353 3.197 -56.061 1.00 59.59 174 ILE A N 1
ATOM 1397 C CA . ILE A 1 174 ? 24.742 2.084 -56.809 1.00 59.59 174 ILE A CA 1
ATOM 1398 C C . ILE A 1 174 ? 23.988 2.562 -58.071 1.00 59.59 174 ILE A C 1
ATOM 1400 O O . ILE A 1 174 ? 23.743 1.749 -58.962 1.00 59.59 174 ILE A O 1
ATOM 1404 N N . GLY A 1 175 ? 23.669 3.858 -58.218 1.00 55.84 175 GLY A N 1
ATOM 1405 C CA . GLY A 1 175 ? 22.823 4.330 -59.329 1.00 55.84 175 GLY A CA 1
ATOM 1406 C C . GLY A 1 175 ? 23.131 5.690 -59.969 1.00 55.84 175 GLY A C 1
ATOM 1407 O O . GLY A 1 175 ? 22.348 6.111 -60.827 1.00 55.84 175 GLY A O 1
ATOM 1408 N N . SER A 1 176 ? 24.212 6.387 -59.596 1.00 53.94 176 SER A N 1
ATOM 1409 C CA . SER A 1 176 ? 24.490 7.760 -60.074 1.00 53.94 176 SER A CA 1
ATOM 1410 C C . SER A 1 176 ? 25.928 8.012 -60.548 1.00 53.94 176 SER A C 1
ATOM 1412 O O . SER A 1 176 ? 26.423 9.129 -60.453 1.00 53.94 176 SER A O 1
ATOM 1414 N N . THR A 1 177 ? 26.603 7.009 -61.108 1.00 59.53 177 THR A N 1
ATOM 1415 C CA . THR A 1 177 ? 27.862 7.227 -61.856 1.00 59.53 177 THR A CA 1
ATOM 1416 C C . THR A 1 177 ? 27.673 7.227 -63.374 1.00 59.53 177 THR A C 1
ATOM 1418 O O . THR A 1 177 ? 28.647 7.271 -64.117 1.00 59.53 177 THR A O 1
ATOM 1421 N N . THR A 1 178 ? 26.428 7.177 -63.853 1.00 62.44 178 THR A N 1
ATOM 1422 C CA . THR A 1 178 ? 26.106 7.352 -65.272 1.00 62.44 178 THR A CA 1
ATOM 1423 C C . THR A 1 178 ? 26.118 8.846 -65.604 1.00 62.44 178 THR A C 1
ATOM 1425 O O . THR A 1 178 ? 25.342 9.601 -65.011 1.00 62.44 178 THR A O 1
ATOM 1428 N N . ASP A 1 179 ? 26.970 9.265 -66.547 1.00 64.00 179 ASP A N 1
ATOM 1429 C CA . ASP A 1 179 ? 27.105 10.657 -67.034 1.00 64.00 179 ASP A CA 1
ATOM 1430 C C . ASP A 1 179 ? 25.766 11.277 -67.495 1.00 64.00 179 ASP A C 1
ATOM 1432 O O . ASP A 1 179 ? 25.624 12.492 -67.594 1.00 64.00 179 ASP A O 1
ATOM 1436 N N . ASP A 1 180 ? 24.752 10.443 -67.722 1.00 69.69 180 ASP A N 1
ATOM 1437 C CA . ASP A 1 180 ? 23.365 10.750 -68.072 1.00 69.69 180 ASP A CA 1
ATOM 1438 C C . ASP A 1 180 ? 22.620 11.580 -67.010 1.00 69.69 180 ASP A C 1
ATOM 1440 O O . ASP A 1 180 ? 21.514 12.055 -67.262 1.00 69.69 180 ASP A O 1
ATOM 1444 N N . LYS A 1 181 ? 23.191 11.714 -65.808 1.00 70.44 181 LYS A N 1
ATOM 1445 C CA . LYS A 1 181 ? 22.622 12.465 -64.677 1.00 70.44 181 LYS A CA 1
ATOM 1446 C C . LYS A 1 181 ? 23.497 13.636 -64.223 1.00 70.44 181 LYS A C 1
ATOM 1448 O O . LYS A 1 181 ? 23.206 14.239 -63.193 1.00 70.44 181 LYS A O 1
ATOM 1453 N N . ILE A 1 182 ? 24.588 13.917 -64.936 1.00 78.00 182 ILE A N 1
ATOM 1454 C CA . ILE A 1 182 ? 25.521 14.991 -64.590 1.00 78.00 182 ILE A CA 1
ATOM 1455 C C . ILE A 1 182 ? 25.206 16.201 -65.462 1.00 78.00 182 ILE A C 1
ATOM 1457 O O . ILE A 1 182 ? 25.408 16.154 -66.675 1.00 78.00 182 ILE A O 1
ATOM 1461 N N . ASP A 1 183 ? 24.732 17.280 -64.840 1.00 84.56 183 ASP A N 1
ATOM 1462 C CA . ASP A 1 183 ? 24.455 18.538 -65.531 1.00 84.56 183 ASP A CA 1
ATOM 1463 C C . ASP A 1 183 ? 25.752 19.276 -65.895 1.00 84.56 183 ASP A C 1
ATOM 1465 O O . ASP A 1 183 ? 26.700 19.358 -65.106 1.00 84.56 183 ASP A O 1
ATOM 1469 N N . LEU A 1 184 ? 25.784 19.865 -67.089 1.00 81.00 184 LEU A N 1
ATOM 1470 C CA . LEU A 1 184 ? 26.856 20.766 -67.493 1.00 81.00 184 LEU A CA 1
ATOM 1471 C C . LEU A 1 184 ? 26.683 22.112 -66.789 1.00 81.00 184 LEU A C 1
ATOM 1473 O O . LEU A 1 184 ? 25.626 22.733 -66.830 1.00 81.00 184 LEU A O 1
ATOM 1477 N N . VAL A 1 185 ? 27.756 22.592 -66.164 1.00 83.12 185 VAL A N 1
ATOM 1478 C CA . VAL A 1 185 ? 27.739 23.864 -65.422 1.00 83.12 185 VAL A CA 1
ATOM 1479 C C . VAL A 1 185 ? 27.773 25.081 -66.359 1.00 83.12 185 VAL A C 1
ATOM 1481 O O . VAL A 1 185 ? 27.413 26.181 -65.950 1.00 83.12 185 VAL A O 1
ATOM 1484 N N . ASN A 1 186 ? 28.203 24.902 -67.611 1.00 82.06 186 ASN A N 1
ATOM 1485 C CA . ASN A 1 186 ? 28.386 25.981 -68.578 1.00 82.06 186 ASN A CA 1
ATOM 1486 C C . ASN A 1 186 ? 27.618 25.720 -69.872 1.00 82.06 186 ASN A C 1
ATOM 1488 O O . ASN A 1 186 ? 27.452 24.574 -70.288 1.00 82.06 186 ASN A O 1
ATOM 1492 N N . ASP A 1 187 ? 27.263 26.806 -70.553 1.00 82.00 187 ASP A N 1
ATOM 1493 C CA . ASP A 1 187 ? 26.725 26.756 -71.907 1.00 82.00 187 ASP A CA 1
ATOM 1494 C C . ASP A 1 187 ? 27.854 26.573 -72.930 1.00 82.00 187 ASP A C 1
ATOM 1496 O O . ASP A 1 187 ? 28.873 27.270 -72.892 1.00 82.00 187 ASP A O 1
ATOM 1500 N N . TYR A 1 188 ? 27.640 25.684 -73.904 1.00 82.38 188 TYR A N 1
ATOM 1501 C CA . TYR A 1 188 ? 28.561 25.436 -75.019 1.00 82.38 188 TYR A CA 1
ATOM 1502 C C . TYR A 1 188 ? 27.875 25.721 -76.369 1.00 82.38 188 TYR A C 1
ATOM 1504 O O . TYR A 1 188 ? 27.576 24.789 -77.115 1.00 82.38 188 TYR A O 1
ATOM 1512 N N . PRO A 1 189 ? 27.636 26.998 -76.740 1.00 80.12 189 PRO A N 1
ATOM 1513 C CA . PRO A 1 189 ? 26.805 27.358 -77.896 1.00 80.12 189 PRO A CA 1
ATOM 1514 C C . PRO A 1 189 ? 27.290 26.774 -79.230 1.00 80.12 189 PRO A C 1
ATOM 1516 O O . PRO A 1 189 ? 26.483 26.434 -80.091 1.00 80.12 189 PRO A O 1
ATOM 1519 N N . GLU A 1 190 ? 28.607 26.620 -79.397 1.00 80.50 190 GLU A N 1
ATOM 1520 C CA . GLU A 1 190 ? 29.220 26.042 -80.605 1.00 80.50 190 GLU A CA 1
ATOM 1521 C C . GLU A 1 190 ? 29.110 24.505 -80.690 1.00 80.50 190 GLU A C 1
ATOM 1523 O O . GLU A 1 190 ? 29.428 23.904 -81.720 1.00 80.50 190 GLU A O 1
ATOM 1528 N N . TRP A 1 191 ? 28.648 23.866 -79.613 1.00 82.38 191 TRP A N 1
ATOM 1529 C CA . TRP A 1 191 ? 28.489 22.416 -79.476 1.00 82.38 191 TRP A CA 1
ATOM 1530 C C . TRP A 1 191 ? 27.012 21.993 -79.384 1.00 82.38 191 TRP A C 1
ATOM 1532 O O . TRP A 1 191 ? 26.723 20.802 -79.326 1.00 82.38 191 TRP A O 1
ATOM 1542 N N . GLY A 1 192 ? 26.078 22.948 -79.454 1.00 79.12 192 GLY A N 1
ATOM 1543 C CA . GLY A 1 192 ? 24.633 22.718 -79.381 1.00 79.12 192 GLY A CA 1
ATOM 1544 C C . GLY A 1 192 ? 24.037 22.996 -77.996 1.00 79.12 192 GLY A C 1
ATOM 1545 O O . GLY A 1 192 ? 24.736 23.371 -77.059 1.00 79.12 192 GLY A O 1
ATOM 1546 N N . ALA A 1 193 ? 22.717 22.835 -77.870 1.00 83.06 193 ALA A N 1
ATOM 1547 C CA . ALA A 1 193 ? 22.009 22.966 -76.595 1.00 83.06 193 ALA A CA 1
ATOM 1548 C C . ALA A 1 193 ? 22.179 21.680 -75.768 1.00 83.06 193 ALA A C 1
ATOM 1550 O O . ALA A 1 193 ? 21.339 20.783 -75.822 1.00 83.06 193 ALA A O 1
ATOM 1551 N N . LEU A 1 194 ? 23.305 21.584 -75.066 1.00 87.94 194 LEU A N 1
ATOM 1552 C CA . LEU A 1 194 ? 23.692 20.432 -74.254 1.00 87.94 194 LEU A CA 1
ATOM 1553 C C . LEU A 1 194 ? 23.454 20.752 -72.780 1.00 87.94 194 LEU A C 1
ATOM 1555 O O . LEU A 1 194 ? 23.909 21.788 -72.303 1.00 87.94 194 LEU A O 1
ATOM 1559 N N . THR A 1 195 ? 22.763 19.867 -72.064 1.00 86.12 195 THR A N 1
ATOM 1560 C CA . THR A 1 195 ? 22.497 20.034 -70.625 1.00 86.12 195 THR A CA 1
ATOM 1561 C C . THR A 1 195 ? 23.176 18.968 -69.781 1.00 86.12 195 THR A C 1
ATOM 1563 O O . THR A 1 195 ? 23.419 19.211 -68.607 1.00 86.12 195 THR A O 1
ATOM 1566 N N . LEU A 1 196 ? 23.508 17.814 -70.366 1.00 88.06 196 LEU A N 1
ATOM 1567 C CA . LEU A 1 196 ? 24.061 16.661 -69.654 1.00 88.06 196 LEU A CA 1
ATOM 1568 C C . LEU A 1 196 ? 25.437 16.251 -70.199 1.00 88.06 196 LEU A C 1
ATOM 1570 O O . LEU A 1 196 ? 25.721 16.401 -71.391 1.00 88.06 196 LEU A O 1
ATOM 1574 N N . GLN A 1 197 ? 26.282 15.693 -69.331 1.00 87.44 197 GLN A N 1
ATOM 1575 C CA . GLN A 1 197 ? 27.649 15.278 -69.661 1.00 87.44 197 GLN A CA 1
ATOM 1576 C C . GLN A 1 197 ? 27.689 14.206 -70.760 1.00 87.44 197 GLN A C 1
ATOM 1578 O O . GLN A 1 197 ? 28.544 14.266 -71.645 1.00 87.44 197 GLN A O 1
ATOM 1583 N N . ASN A 1 198 ? 26.741 13.264 -70.770 1.00 87.19 198 ASN A N 1
ATOM 1584 C CA . ASN A 1 198 ? 26.660 12.244 -71.820 1.00 87.19 198 ASN A CA 1
ATOM 1585 C C . ASN A 1 198 ? 26.417 12.851 -73.215 1.00 87.19 198 ASN A C 1
ATOM 1587 O O . ASN A 1 198 ? 27.090 12.479 -74.173 1.00 87.19 198 ASN A O 1
ATOM 1591 N N . GLN A 1 199 ? 25.529 13.845 -73.317 1.00 88.75 199 GLN A N 1
ATOM 1592 C CA . GLN A 1 199 ? 25.232 14.546 -74.569 1.00 88.75 199 GLN A CA 1
ATOM 1593 C C . GLN A 1 199 ? 26.474 15.262 -75.107 1.00 88.75 199 GLN A C 1
ATOM 1595 O O . GLN A 1 199 ? 26.730 15.251 -76.310 1.00 88.75 199 GLN A O 1
ATOM 1600 N N . PHE A 1 200 ? 27.264 15.874 -74.221 1.00 89.12 200 PHE A N 1
ATOM 1601 C CA . PHE A 1 200 ? 28.526 16.500 -74.605 1.00 89.12 200 PHE A CA 1
ATOM 1602 C C . PHE A 1 200 ? 29.534 15.480 -75.131 1.00 89.12 200 PHE A C 1
ATOM 1604 O O . PHE A 1 200 ? 30.116 15.695 -76.196 1.00 89.12 200 PHE A O 1
ATOM 1611 N N . ASN A 1 201 ? 29.700 14.353 -74.434 1.00 88.44 201 ASN A N 1
ATOM 1612 C CA . ASN A 1 201 ? 30.609 13.290 -74.858 1.00 88.44 201 ASN A CA 1
ATOM 1613 C C . ASN A 1 201 ? 30.231 12.741 -76.245 1.00 88.44 201 ASN A C 1
ATOM 1615 O O . ASN A 1 201 ? 31.114 12.574 -77.088 1.00 88.44 201 ASN A O 1
ATOM 1619 N N . ASP A 1 202 ? 28.937 12.533 -76.509 1.00 89.31 202 ASP A N 1
ATOM 1620 C CA . ASP A 1 202 ? 28.440 12.065 -77.808 1.00 89.31 202 ASP A CA 1
ATOM 1621 C C . ASP A 1 202 ? 28.784 13.048 -78.937 1.00 89.31 202 ASP A C 1
ATOM 1623 O O . ASP A 1 202 ? 29.315 12.655 -79.979 1.00 89.31 202 ASP A O 1
ATOM 1627 N N . VAL A 1 203 ? 28.544 14.349 -78.729 1.00 90.69 203 VAL A N 1
ATOM 1628 C CA . VAL A 1 203 ? 28.854 15.378 -79.736 1.00 90.69 203 VAL A CA 1
ATOM 1629 C C . VAL A 1 203 ? 30.360 15.498 -79.976 1.00 90.69 203 VAL A C 1
ATOM 1631 O O . VAL A 1 203 ? 30.790 15.650 -81.123 1.00 90.69 203 VAL A O 1
ATOM 1634 N N . VAL A 1 204 ? 31.176 15.419 -78.920 1.00 89.50 204 VAL A N 1
ATOM 1635 C CA . VAL A 1 204 ? 32.641 15.424 -79.042 1.00 89.50 204 VAL A CA 1
ATOM 1636 C C . VAL A 1 204 ? 33.124 14.224 -79.841 1.00 89.50 204 VAL A C 1
ATOM 1638 O O . VAL A 1 204 ? 33.927 14.395 -80.759 1.00 89.50 204 VAL A O 1
ATOM 1641 N N . TYR A 1 205 ? 32.610 13.033 -79.538 1.00 88.88 205 TYR A N 1
ATOM 1642 C CA . TYR A 1 205 ? 32.976 11.812 -80.243 1.00 88.88 205 TYR A CA 1
ATOM 1643 C C . TYR A 1 205 ? 32.678 11.910 -81.743 1.00 88.88 205 TYR A C 1
ATOM 1645 O O . TYR A 1 205 ? 33.559 11.647 -82.560 1.00 88.88 205 TYR A O 1
ATOM 1653 N N . VAL A 1 206 ? 31.477 12.368 -82.110 1.00 88.38 206 VAL A N 1
ATOM 1654 C CA . VAL A 1 206 ? 31.086 12.553 -83.517 1.00 88.38 206 VAL A CA 1
ATOM 1655 C C . VAL A 1 206 ? 31.995 13.560 -84.219 1.00 88.38 206 VAL A C 1
ATOM 1657 O O . VAL A 1 206 ? 32.500 13.277 -85.299 1.00 88.38 206 VAL A O 1
ATOM 1660 N N . LYS A 1 207 ? 32.282 14.711 -83.598 1.00 87.56 207 LYS A N 1
ATOM 1661 C CA . LYS A 1 207 ? 33.182 15.711 -84.197 1.00 87.56 207 LYS A CA 1
ATOM 1662 C C . LYS A 1 207 ? 34.600 15.178 -84.394 1.00 87.56 207 LYS A C 1
ATOM 1664 O O . LYS A 1 207 ? 35.232 15.520 -85.389 1.00 87.56 207 LYS A O 1
ATOM 1669 N N . ILE A 1 208 ? 35.107 14.354 -83.474 1.00 85.50 208 ILE A N 1
ATOM 1670 C CA . ILE A 1 208 ? 36.404 13.687 -83.645 1.00 85.50 208 ILE A CA 1
ATOM 1671 C C . ILE A 1 208 ? 36.341 12.719 -84.828 1.00 85.50 208 ILE A C 1
ATOM 1673 O O . ILE A 1 208 ? 37.220 12.786 -85.680 1.00 85.50 208 ILE A O 1
ATOM 1677 N N . GLN A 1 209 ? 35.293 11.897 -84.939 1.00 85.12 209 GLN A N 1
ATOM 1678 C CA . GLN A 1 209 ? 35.117 11.005 -86.090 1.00 85.12 209 GLN A CA 1
ATOM 1679 C C . GLN A 1 209 ? 35.032 11.767 -87.417 1.00 85.12 209 GLN A C 1
ATOM 1681 O O . GLN A 1 209 ? 35.647 11.356 -88.398 1.00 85.12 209 GLN A O 1
ATOM 1686 N N . ASP A 1 210 ? 34.316 12.890 -87.455 1.00 83.81 210 ASP A N 1
ATOM 1687 C CA . ASP A 1 210 ? 34.209 13.731 -88.648 1.00 83.81 210 ASP A CA 1
ATOM 1688 C C . ASP A 1 210 ? 35.564 14.341 -89.028 1.00 83.81 210 ASP A C 1
ATOM 1690 O O . ASP A 1 210 ? 35.913 14.400 -90.208 1.00 83.81 210 ASP A O 1
ATOM 1694 N N . ILE A 1 211 ? 36.361 14.763 -88.040 1.00 82.12 211 ILE A N 1
ATOM 1695 C CA . ILE A 1 211 ? 37.732 15.235 -88.262 1.00 82.12 211 ILE A CA 1
ATOM 1696 C C . ILE A 1 211 ? 38.611 14.089 -88.771 1.00 82.12 211 ILE A C 1
ATOM 1698 O O . ILE A 1 211 ? 39.326 14.275 -89.751 1.00 82.12 211 ILE A O 1
ATOM 1702 N N . GLU A 1 212 ? 38.547 12.906 -88.164 1.00 75.62 212 GLU A N 1
ATOM 1703 C CA . GLU A 1 212 ? 39.293 11.723 -88.610 1.00 75.62 212 GLU A CA 1
ATOM 1704 C C . GLU A 1 212 ? 38.910 11.310 -90.038 1.00 75.62 212 GLU A C 1
ATOM 1706 O O . GLU A 1 212 ? 39.781 10.945 -90.825 1.00 75.62 212 GLU A O 1
ATOM 1711 N N . ALA A 1 213 ? 37.633 11.427 -90.410 1.00 72.81 213 ALA A N 1
ATOM 1712 C CA . ALA A 1 213 ? 37.157 11.155 -91.762 1.00 72.81 213 ALA A CA 1
ATOM 1713 C C . ALA A 1 213 ? 37.567 12.242 -92.772 1.00 72.81 213 ALA A C 1
ATOM 1715 O O . ALA A 1 213 ? 37.862 11.932 -93.928 1.00 72.81 213 ALA A O 1
ATOM 1716 N N . ALA A 1 214 ? 37.589 13.514 -92.361 1.00 69.88 214 ALA A N 1
ATOM 1717 C CA . ALA A 1 214 ? 37.989 14.640 -93.207 1.00 69.88 214 ALA A CA 1
ATOM 1718 C C . ALA A 1 214 ? 39.512 14.727 -93.400 1.00 69.88 214 ALA A C 1
ATOM 1720 O O . ALA A 1 214 ? 39.995 15.235 -94.416 1.00 69.88 214 ALA A O 1
ATOM 1721 N N . VAL A 1 215 ? 40.281 14.220 -92.439 1.00 66.69 215 VAL A N 1
ATOM 1722 C CA . VAL A 1 215 ? 41.734 14.104 -92.512 1.00 66.69 215 VAL A CA 1
ATOM 1723 C C . VAL A 1 215 ? 42.075 12.821 -93.280 1.00 66.69 215 VAL A C 1
ATOM 1725 O O . VAL A 1 215 ? 42.395 11.789 -92.697 1.00 66.69 215 VAL A O 1
ATOM 1728 N N . ASP A 1 216 ? 42.054 12.895 -94.618 1.00 60.12 216 ASP A N 1
ATOM 1729 C CA . ASP A 1 216 ? 42.607 11.878 -95.534 1.00 60.12 216 ASP A CA 1
ATOM 1730 C C . ASP A 1 216 ? 44.145 11.826 -95.382 1.00 60.12 216 ASP A C 1
ATOM 1732 O O . ASP A 1 216 ? 44.922 12.228 -96.253 1.00 60.12 216 ASP A O 1
ATOM 1736 N N . THR A 1 217 ? 44.619 11.401 -94.208 1.00 58.34 217 THR A N 1
ATOM 1737 C CA . THR A 1 217 ? 46.040 11.199 -93.919 1.00 58.34 217 THR A CA 1
ATOM 1738 C C . THR A 1 217 ? 46.511 9.936 -94.621 1.00 58.34 217 THR A C 1
ATOM 1740 O O . THR A 1 217 ? 46.612 8.854 -94.055 1.00 58.34 217 THR A O 1
ATOM 1743 N N . GLY A 1 218 ? 46.844 10.109 -95.899 1.00 63.06 218 GLY A N 1
ATOM 1744 C CA . GLY A 1 218 ? 47.814 9.282 -96.593 1.00 63.06 218 GLY A CA 1
ATOM 1745 C C . GLY A 1 218 ? 47.390 7.831 -96.751 1.00 63.06 218 GLY A C 1
ATOM 1746 O O . GLY A 1 218 ? 48.037 6.931 -96.210 1.00 63.06 218 GLY A O 1
ATOM 1747 N N . LYS A 1 219 ? 46.403 7.571 -97.618 1.00 65.56 219 LYS A N 1
ATOM 1748 C CA . LYS A 1 219 ? 46.381 6.285 -98.321 1.00 65.56 219 LYS A CA 1
ATOM 1749 C C . LYS A 1 219 ? 47.738 6.114 -99.006 1.00 65.56 219 LYS A C 1
ATOM 1751 O O . LYS A 1 219 ? 48.023 6.705 -100.042 1.00 65.56 219 LYS A O 1
ATOM 1756 N N . VAL A 1 220 ? 48.609 5.334 -98.373 1.00 77.06 220 VAL A N 1
ATOM 1757 C CA . VAL A 1 220 ? 49.915 4.930 -98.908 1.00 77.06 220 VAL A CA 1
ATOM 1758 C C . VAL A 1 220 ? 49.823 3.585 -99.613 1.00 77.06 220 VAL A C 1
ATOM 1760 O O . VAL A 1 220 ? 50.803 3.133 -100.191 1.00 77.06 220 VAL A O 1
ATOM 1763 N N . LYS A 1 221 ? 48.663 2.921 -99.560 1.00 83.88 221 LYS A N 1
ATOM 1764 C CA . LYS A 1 221 ? 48.452 1.576 -100.087 1.00 83.88 221 LYS A CA 1
ATOM 1765 C C . LYS A 1 221 ? 47.023 1.415 -100.608 1.00 83.88 221 LYS A C 1
ATOM 1767 O O . LYS A 1 221 ? 46.076 1.775 -99.917 1.00 83.88 221 LYS A O 1
ATOM 1772 N N . HIS A 1 222 ? 46.882 0.812 -101.781 1.00 87.75 222 HIS A N 1
ATOM 1773 C CA . HIS A 1 222 ? 45.632 0.310 -102.351 1.00 87.75 222 HIS A CA 1
ATOM 1774 C C . HIS A 1 222 ? 45.787 -1.179 -102.646 1.00 87.75 222 HIS A C 1
ATOM 1776 O O . HIS A 1 222 ? 46.868 -1.632 -103.033 1.00 87.75 222 HIS A O 1
ATOM 1782 N N . GLN A 1 223 ? 44.728 -1.955 -102.445 1.00 90.88 223 GLN A N 1
ATOM 1783 C CA . GLN A 1 223 ? 44.735 -3.393 -102.687 1.00 90.88 223 GLN A CA 1
ATOM 1784 C C . GLN A 1 223 ? 43.456 -3.806 -103.397 1.00 90.88 223 GLN A C 1
ATOM 1786 O O . GLN A 1 223 ? 42.368 -3.428 -102.978 1.00 90.88 223 GLN A O 1
ATOM 1791 N N . GLU A 1 224 ? 43.595 -4.610 -104.445 1.00 92.19 224 GLU A N 1
ATOM 1792 C CA . GLU A 1 224 ? 42.469 -5.067 -105.254 1.00 92.19 224 GLU A CA 1
ATOM 1793 C C . GLU A 1 224 ? 42.776 -6.432 -105.872 1.00 92.19 224 GLU A C 1
ATOM 1795 O O . GLU A 1 224 ? 43.941 -6.772 -106.082 1.00 92.19 224 GLU A O 1
ATOM 1800 N N . GLN A 1 225 ? 41.743 -7.231 -106.134 1.00 92.81 225 GLN A N 1
ATOM 1801 C CA . GLN A 1 225 ? 41.874 -8.541 -106.767 1.00 92.81 225 GLN A CA 1
ATOM 1802 C C . GLN A 1 225 ? 41.336 -8.503 -108.191 1.00 92.81 225 GLN A C 1
ATOM 1804 O O . GLN A 1 225 ? 40.196 -8.106 -108.415 1.00 92.81 225 GLN A O 1
ATOM 1809 N N . ILE A 1 226 ? 42.136 -8.976 -109.143 1.00 91.50 226 ILE A N 1
ATOM 1810 C CA . ILE A 1 226 ? 41.775 -9.002 -110.566 1.00 91.50 226 ILE A CA 1
ATOM 1811 C C . ILE A 1 226 ? 41.997 -10.399 -111.159 1.00 91.50 226 ILE A C 1
ATOM 1813 O O . ILE A 1 226 ? 42.784 -11.186 -110.635 1.00 91.50 226 ILE A O 1
ATOM 1817 N N . ARG A 1 227 ? 41.296 -10.727 -112.252 1.00 89.75 227 ARG A N 1
ATOM 1818 C CA . ARG A 1 227 ? 41.453 -12.005 -112.995 1.00 89.75 227 ARG A CA 1
ATOM 1819 C C . ARG A 1 227 ? 41.809 -11.829 -114.472 1.00 89.75 227 ARG A C 1
ATOM 1821 O O . ARG A 1 227 ? 41.846 -12.797 -115.220 1.00 89.75 227 ARG A O 1
ATOM 1828 N N . ALA A 1 228 ? 42.007 -10.595 -114.908 1.00 90.25 228 ALA A N 1
ATOM 1829 C CA . ALA A 1 228 ? 42.358 -10.229 -116.272 1.00 90.25 228 ALA A CA 1
ATOM 1830 C C . ALA A 1 228 ? 43.008 -8.843 -116.246 1.00 90.25 228 ALA A C 1
ATOM 1832 O O . ALA A 1 228 ? 43.033 -8.198 -115.194 1.00 90.25 228 ALA A O 1
ATOM 1833 N N . ASN A 1 229 ? 43.507 -8.389 -117.395 1.00 92.12 229 ASN A N 1
ATOM 1834 C CA . ASN A 1 229 ? 44.023 -7.030 -117.539 1.00 92.12 229 ASN A CA 1
ATOM 1835 C C . ASN A 1 229 ? 42.947 -6.019 -117.114 1.00 92.12 229 ASN A C 1
ATOM 1837 O O . ASN A 1 229 ? 41.789 -6.148 -117.520 1.00 92.12 229 ASN A O 1
ATOM 1841 N N . ALA A 1 230 ? 43.319 -5.044 -116.288 1.00 92.94 230 ALA A N 1
ATOM 1842 C CA . ALA A 1 230 ? 42.373 -4.108 -115.688 1.00 92.94 230 ALA A CA 1
ATOM 1843 C C . ALA A 1 230 ? 43.027 -2.762 -115.365 1.00 92.94 230 ALA A C 1
ATOM 1845 O O . ALA A 1 230 ? 44.211 -2.697 -115.030 1.00 92.94 230 ALA A O 1
ATOM 1846 N N . THR A 1 231 ? 42.222 -1.701 -115.408 1.00 94.25 231 THR A N 1
ATOM 1847 C CA . THR A 1 231 ? 42.575 -0.382 -114.875 1.00 94.25 231 THR A CA 1
ATOM 1848 C C . THR A 1 231 ? 42.146 -0.311 -113.413 1.00 94.25 231 THR A C 1
ATOM 1850 O O . THR A 1 231 ? 40.956 -0.375 -113.111 1.00 94.25 231 THR A O 1
ATOM 1853 N N . ILE A 1 232 ? 43.108 -0.165 -112.505 1.00 92.62 232 ILE A N 1
ATOM 1854 C CA . ILE A 1 232 ? 42.881 -0.057 -111.061 1.00 92.62 232 ILE A CA 1
ATOM 1855 C C . ILE A 1 232 ? 42.898 1.415 -110.657 1.00 92.62 232 ILE A C 1
ATOM 1857 O O . ILE A 1 232 ? 43.911 2.091 -110.837 1.00 92.62 232 ILE A O 1
ATOM 1861 N N . THR A 1 233 ? 41.805 1.896 -110.059 1.00 92.25 233 THR A N 1
ATOM 1862 C CA . THR A 1 233 ? 41.716 3.251 -109.488 1.00 92.25 233 THR A CA 1
ATOM 1863 C C . THR A 1 233 ? 42.118 3.210 -108.012 1.00 92.25 233 THR A C 1
ATOM 1865 O O . THR A 1 233 ? 41.341 2.785 -107.163 1.00 92.25 233 THR A O 1
ATOM 1868 N N . HIS A 1 234 ? 43.342 3.639 -107.704 1.00 87.50 234 HIS A N 1
ATOM 1869 C CA . HIS A 1 234 ? 43.949 3.556 -106.372 1.00 87.50 234 HIS A CA 1
ATOM 1870 C C . HIS A 1 234 ? 43.844 4.843 -105.540 1.00 87.50 234 HIS A C 1
ATOM 1872 O O . HIS A 1 234 ? 44.038 4.793 -104.328 1.00 87.50 234 HIS A O 1
ATOM 1878 N N . ASN A 1 235 ? 43.563 5.995 -106.162 1.00 87.69 235 ASN A N 1
ATOM 1879 C CA . ASN A 1 235 ? 43.406 7.289 -105.477 1.00 87.69 235 ASN A CA 1
ATOM 1880 C C . ASN A 1 235 ? 44.569 7.665 -104.527 1.00 87.69 235 ASN A C 1
ATOM 1882 O O . ASN A 1 235 ? 44.353 8.273 -103.484 1.00 87.69 235 ASN A O 1
ATOM 1886 N N . LEU A 1 236 ? 45.812 7.293 -104.867 1.00 85.69 236 LEU A N 1
ATOM 1887 C CA . LEU A 1 236 ? 47.002 7.583 -104.034 1.00 85.69 236 LEU A CA 1
ATOM 1888 C C . LEU A 1 236 ? 47.634 8.955 -104.356 1.00 85.69 236 LEU A C 1
ATOM 1890 O O . LEU A 1 236 ? 48.626 9.353 -103.731 1.00 85.69 236 LEU A O 1
ATOM 1894 N N . ASN A 1 237 ? 47.073 9.665 -105.341 1.00 86.88 237 ASN A N 1
ATOM 1895 C CA . ASN A 1 237 ? 47.494 10.971 -105.836 1.00 86.88 237 ASN A CA 1
ATOM 1896 C C . ASN A 1 237 ? 49.018 11.074 -106.025 1.00 86.88 237 ASN A C 1
ATOM 1898 O O . ASN A 1 237 ? 49.683 11.940 -105.454 1.00 86.88 237 ASN A O 1
ATOM 1902 N N . THR A 1 238 ? 49.592 10.112 -106.747 1.00 84.38 238 THR A N 1
ATOM 1903 C CA . THR A 1 238 ? 51.037 9.962 -106.953 1.00 84.38 238 THR A CA 1
ATOM 1904 C C . THR A 1 238 ? 51.331 9.210 -108.249 1.00 84.38 238 THR A C 1
ATOM 1906 O O . THR A 1 238 ? 50.594 8.299 -108.619 1.00 84.38 238 THR A O 1
ATOM 1909 N N . TYR A 1 239 ? 52.425 9.572 -108.919 1.00 88.00 239 TYR A N 1
ATOM 1910 C CA . TYR A 1 239 ? 53.033 8.748 -109.971 1.00 88.00 239 TYR A CA 1
ATOM 1911 C C . TYR A 1 239 ? 54.138 7.834 -109.426 1.00 88.00 239 TYR A C 1
ATOM 1913 O O . TYR A 1 239 ? 54.508 6.867 -110.086 1.00 88.00 239 TYR A O 1
ATOM 1921 N N . ASP A 1 240 ? 54.642 8.130 -108.225 1.00 89.38 240 ASP A N 1
ATOM 1922 C CA . ASP A 1 240 ? 55.680 7.354 -107.553 1.00 89.38 240 ASP A CA 1
ATOM 1923 C C . ASP A 1 240 ? 55.021 6.244 -106.735 1.00 89.38 240 ASP A C 1
ATOM 1925 O O . ASP A 1 240 ? 54.435 6.474 -105.668 1.00 89.38 240 ASP A O 1
ATOM 1929 N N . LEU A 1 241 ? 55.026 5.039 -107.301 1.00 89.88 241 LEU A N 1
ATOM 1930 C CA . LEU A 1 241 ? 54.372 3.873 -106.728 1.00 89.88 241 LEU A CA 1
ATOM 1931 C C . LEU A 1 241 ? 55.091 2.576 -107.091 1.00 89.88 241 LEU A C 1
ATOM 1933 O O . LEU A 1 241 ? 55.776 2.468 -108.105 1.00 89.88 241 LEU A O 1
ATOM 1937 N N . ILE A 1 242 ? 54.876 1.561 -106.262 1.00 91.75 242 ILE A N 1
ATOM 1938 C CA . ILE A 1 242 ? 55.230 0.171 -106.536 1.00 91.75 242 ILE A CA 1
ATOM 1939 C C . ILE A 1 242 ? 53.941 -0.635 -106.586 1.00 91.75 242 ILE A C 1
ATOM 1941 O O . ILE A 1 242 ? 53.153 -0.600 -105.642 1.00 91.75 242 ILE A O 1
ATOM 1945 N N . ALA A 1 243 ? 53.753 -1.401 -107.657 1.00 91.19 243 ALA A N 1
ATOM 1946 C CA . ALA A 1 243 ? 52.710 -2.411 -107.734 1.00 91.19 243 ALA A CA 1
ATOM 1947 C C . ALA A 1 243 ? 53.341 -3.805 -107.685 1.00 91.19 243 ALA A C 1
ATOM 1949 O O . ALA A 1 243 ? 54.263 -4.110 -108.440 1.00 91.19 243 ALA A O 1
ATOM 1950 N N . VAL A 1 244 ? 52.836 -4.647 -106.789 1.00 92.75 244 VAL A N 1
ATOM 1951 C CA . VAL A 1 244 ? 53.217 -6.059 -106.680 1.00 92.75 244 VAL A CA 1
ATOM 1952 C C . VAL A 1 244 ? 51.982 -6.934 -106.809 1.00 92.75 244 VAL A C 1
ATOM 1954 O O . VAL A 1 244 ? 50.896 -6.560 -106.358 1.00 92.75 244 VAL A O 1
ATOM 1957 N N . ALA A 1 245 ? 52.163 -8.101 -107.420 1.00 92.88 245 ALA A N 1
ATOM 1958 C CA . ALA A 1 245 ? 51.109 -9.064 -107.684 1.00 92.88 245 ALA A CA 1
ATOM 1959 C C . ALA A 1 245 ? 51.500 -10.451 -107.185 1.00 92.88 245 ALA A C 1
ATOM 1961 O O . ALA A 1 245 ? 52.632 -10.888 -107.399 1.00 92.88 245 ALA A O 1
ATOM 1962 N N . TYR A 1 246 ? 50.555 -11.162 -106.577 1.00 92.81 246 TYR A N 1
ATOM 1963 C CA . TYR A 1 246 ? 50.705 -12.585 -106.285 1.00 92.81 246 TYR A CA 1
ATOM 1964 C C . TYR A 1 246 ? 49.397 -13.343 -106.521 1.00 92.81 246 TYR A C 1
ATOM 1966 O O . TYR A 1 246 ? 48.302 -12.787 -106.402 1.00 92.81 246 TYR A O 1
ATOM 1974 N N . ASP A 1 247 ? 49.514 -14.618 -106.875 1.00 90.75 247 ASP A N 1
ATOM 1975 C CA . ASP A 1 247 ? 48.375 -15.519 -107.035 1.00 90.75 247 ASP A CA 1
ATOM 1976 C C . ASP A 1 247 ? 47.792 -15.884 -105.664 1.00 90.75 247 ASP A C 1
ATOM 1978 O O . ASP A 1 247 ? 48.497 -16.386 -104.794 1.00 90.75 247 ASP A O 1
ATOM 1982 N N . THR A 1 248 ? 46.498 -15.635 -105.462 1.00 91.69 248 THR A N 1
ATOM 1983 C CA . THR A 1 248 ? 45.835 -15.821 -104.156 1.00 91.69 248 THR A CA 1
ATOM 1984 C C . THR A 1 248 ? 45.738 -17.275 -103.692 1.00 91.69 248 THR A C 1
ATOM 1986 O O . THR A 1 248 ? 45.486 -17.511 -102.513 1.00 91.69 248 THR A O 1
ATOM 1989 N N . VAL A 1 249 ? 45.932 -18.246 -104.588 1.00 91.75 249 VAL A N 1
ATOM 1990 C CA . VAL A 1 249 ? 45.878 -19.679 -104.277 1.00 91.75 249 VAL A CA 1
ATOM 1991 C C . VAL A 1 249 ? 47.285 -20.238 -104.101 1.00 91.75 249 VAL A C 1
ATOM 1993 O O . VAL A 1 249 ? 47.567 -20.898 -103.104 1.00 91.75 249 VAL A O 1
ATOM 1996 N N . THR A 1 250 ? 48.178 -19.981 -105.057 1.00 90.31 250 THR A N 1
ATOM 1997 C CA . THR A 1 250 ? 49.536 -20.555 -105.043 1.00 90.31 250 THR A CA 1
ATOM 1998 C C . THR A 1 250 ? 50.548 -19.711 -104.269 1.00 90.31 250 THR A C 1
ATOM 2000 O O . THR A 1 250 ? 51.629 -20.201 -103.955 1.00 90.31 250 THR A O 1
ATOM 2003 N N . MET A 1 251 ? 50.206 -18.461 -103.941 1.00 88.50 251 MET A N 1
ATOM 2004 C CA . MET A 1 251 ? 51.035 -17.483 -103.222 1.00 88.50 251 MET A CA 1
ATOM 2005 C C . MET A 1 251 ? 52.344 -17.093 -103.929 1.00 88.50 251 MET A C 1
ATOM 2007 O O . MET A 1 251 ? 53.171 -16.383 -103.355 1.00 88.50 251 MET A O 1
ATOM 2011 N N . TYR A 1 252 ? 52.537 -17.498 -105.187 1.00 88.94 252 TYR A N 1
ATOM 2012 C CA . TYR A 1 252 ? 53.681 -17.065 -105.986 1.00 88.94 252 TYR A CA 1
ATOM 2013 C C . TYR A 1 252 ? 53.493 -15.637 -106.501 1.00 88.94 252 TYR A C 1
ATOM 2015 O O . TYR A 1 252 ? 52.410 -15.262 -106.956 1.00 88.94 252 TYR A O 1
ATOM 2023 N N . MET A 1 253 ? 54.574 -14.849 -106.468 1.00 88.38 253 MET A N 1
ATOM 2024 C CA . MET A 1 253 ? 54.600 -13.536 -107.110 1.00 88.38 253 MET A CA 1
ATOM 2025 C C . MET A 1 253 ? 54.567 -13.684 -108.628 1.00 88.38 253 MET A C 1
ATOM 2027 O O . MET A 1 253 ? 55.277 -14.512 -109.199 1.00 88.38 253 MET A O 1
ATOM 2031 N N . LEU A 1 254 ? 53.761 -12.845 -109.268 1.00 87.56 254 LEU A N 1
ATOM 2032 C CA . LEU A 1 254 ? 53.595 -12.830 -110.713 1.00 87.56 254 LEU A CA 1
ATOM 2033 C C . LEU A 1 254 ? 54.273 -11.593 -111.303 1.00 87.56 254 LEU A C 1
ATOM 2035 O O . LEU A 1 254 ? 54.075 -10.489 -110.785 1.00 87.56 254 LEU A O 1
ATOM 2039 N N . PRO A 1 255 ? 55.042 -11.742 -112.395 1.00 88.50 255 PRO A N 1
ATOM 2040 C CA . PRO A 1 255 ? 55.486 -10.589 -113.156 1.00 88.50 255 PRO A CA 1
ATOM 2041 C C . PRO A 1 255 ? 54.261 -9.905 -113.772 1.00 88.50 255 PRO A C 1
ATOM 2043 O O . PRO A 1 255 ? 53.429 -10.547 -114.413 1.00 88.50 255 PRO A O 1
ATOM 2046 N N . ILE A 1 256 ? 54.151 -8.597 -113.559 1.00 91.69 256 ILE A N 1
ATOM 2047 C CA . ILE A 1 256 ? 53.093 -7.755 -114.119 1.00 91.69 256 ILE A CA 1
ATOM 2048 C C . ILE A 1 256 ? 53.711 -6.605 -114.897 1.00 91.69 256 ILE A C 1
ATOM 2050 O O . ILE A 1 256 ? 54.756 -6.069 -114.518 1.00 91.69 256 ILE A O 1
ATOM 2054 N N . LYS A 1 257 ? 53.044 -6.200 -115.974 1.00 91.44 257 LYS A N 1
ATOM 2055 C CA . LYS A 1 257 ? 53.337 -4.946 -116.665 1.00 91.44 257 LYS A CA 1
ATOM 2056 C C . LYS A 1 257 ? 52.402 -3.8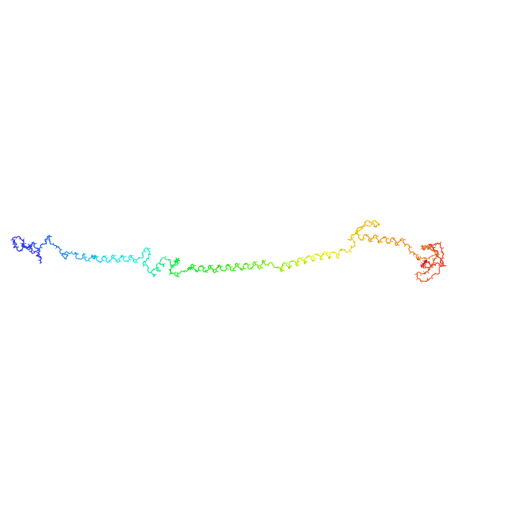81 -116.112 1.00 91.44 257 LYS A C 1
ATOM 2058 O O . LYS A 1 257 ? 51.191 -4.076 -116.079 1.00 91.44 257 LYS A O 1
ATOM 2063 N N . VAL A 1 258 ? 52.981 -2.779 -115.648 1.00 91.38 258 VAL A N 1
ATOM 2064 C CA . VAL A 1 258 ? 52.251 -1.677 -115.014 1.00 91.38 258 VAL A CA 1
ATOM 2065 C C . VAL A 1 258 ? 52.427 -0.439 -115.873 1.00 91.38 258 VAL A C 1
ATOM 2067 O O . VAL A 1 258 ? 53.555 0.006 -116.091 1.00 91.38 258 VAL A O 1
ATOM 2070 N N . ARG A 1 259 ? 51.321 0.134 -116.345 1.00 92.00 259 ARG A N 1
ATOM 2071 C CA . ARG A 1 259 ? 51.308 1.432 -117.023 1.00 92.00 259 ARG A CA 1
ATOM 2072 C C . ARG A 1 259 ? 50.638 2.460 -116.120 1.00 92.00 259 ARG A C 1
ATOM 2074 O O . ARG A 1 259 ? 49.530 2.243 -115.643 1.00 92.00 259 ARG A O 1
ATOM 2081 N N . LEU A 1 260 ? 51.296 3.593 -115.895 1.00 90.56 260 LEU A N 1
ATOM 2082 C CA . LEU A 1 260 ? 50.710 4.714 -115.157 1.00 90.56 260 LEU A CA 1
ATOM 2083 C C . LEU A 1 260 ? 49.644 5.385 -116.038 1.00 90.56 260 LEU A C 1
ATOM 2085 O O . LEU A 1 260 ? 49.990 5.946 -117.078 1.00 90.56 260 LEU A O 1
ATOM 2089 N N . ALA A 1 261 ? 48.367 5.314 -115.650 1.00 90.50 261 ALA A N 1
ATOM 2090 C CA . ALA A 1 261 ? 47.275 5.937 -116.403 1.00 90.50 261 ALA A CA 1
ATOM 2091 C C . ALA A 1 261 ? 47.079 7.405 -115.984 1.00 90.50 261 ALA A C 1
ATOM 2093 O O . ALA A 1 261 ? 46.957 8.286 -116.832 1.00 90.50 261 ALA A O 1
ATOM 2094 N N . ASN A 1 262 ? 47.073 7.678 -114.676 1.00 90.44 262 ASN A N 1
ATOM 2095 C CA . ASN A 1 262 ? 47.113 9.016 -114.073 1.00 90.44 262 ASN A CA 1
ATOM 2096 C C . ASN A 1 262 ? 47.550 8.909 -112.595 1.00 90.44 262 ASN A C 1
ATOM 2098 O O . ASN A 1 262 ? 47.816 7.814 -112.110 1.00 90.44 262 ASN A O 1
ATOM 2102 N N . MET A 1 263 ? 47.595 10.023 -111.853 1.00 87.25 263 MET A N 1
ATOM 2103 C CA . MET A 1 263 ? 48.012 10.045 -110.434 1.00 87.25 263 MET A CA 1
ATOM 2104 C C . MET A 1 263 ? 47.164 9.162 -109.498 1.00 87.25 263 MET A C 1
ATOM 2106 O O . MET A 1 263 ? 47.545 8.932 -108.351 1.00 87.25 263 MET A O 1
ATOM 2110 N N . ASN A 1 264 ? 46.003 8.695 -109.952 1.00 90.12 264 ASN A N 1
ATOM 2111 C CA . ASN A 1 264 ? 45.052 7.913 -109.173 1.00 90.12 264 ASN A CA 1
ATOM 2112 C C . ASN A 1 264 ? 44.711 6.565 -109.811 1.00 90.12 264 ASN A C 1
ATOM 2114 O O . ASN A 1 264 ? 43.895 5.846 -109.236 1.00 90.12 264 ASN A O 1
ATOM 2118 N N . ALA A 1 265 ? 45.298 6.211 -110.957 1.00 91.94 265 ALA A N 1
ATOM 2119 C CA . ALA A 1 265 ? 45.005 4.954 -111.630 1.00 91.94 265 ALA A CA 1
ATOM 2120 C C . ALA A 1 265 ? 46.204 4.369 -112.389 1.00 91.94 265 ALA A C 1
ATOM 2122 O O . ALA A 1 265 ? 46.994 5.090 -113.005 1.00 91.94 265 ALA A O 1
ATOM 2123 N N . VAL A 1 266 ? 46.279 3.038 -112.411 1.00 93.62 266 VAL A N 1
ATOM 2124 C CA . VAL A 1 266 ? 47.268 2.267 -113.178 1.00 93.62 266 VAL A CA 1
ATOM 2125 C C . VAL A 1 266 ? 46.591 1.163 -113.976 1.00 93.62 266 VAL A C 1
ATOM 2127 O O . VAL A 1 266 ? 45.620 0.567 -113.514 1.00 93.62 266 VAL A O 1
ATOM 2130 N N . ASP A 1 267 ? 47.129 0.854 -115.149 1.00 94.81 267 ASP A N 1
ATOM 2131 C CA . ASP A 1 267 ? 46.728 -0.314 -115.926 1.00 94.81 267 ASP A CA 1
ATOM 2132 C C . ASP A 1 267 ? 47.667 -1.478 -115.614 1.00 94.81 267 ASP A C 1
ATOM 2134 O O . ASP A 1 267 ? 48.892 -1.334 -115.677 1.00 94.81 267 ASP A O 1
ATOM 2138 N N . ILE A 1 268 ? 47.084 -2.627 -115.278 1.00 93.50 268 ILE A N 1
ATOM 2139 C CA . ILE A 1 268 ? 47.801 -3.875 -115.020 1.00 93.50 268 ILE A CA 1
ATOM 2140 C C . ILE A 1 268 ? 47.561 -4.829 -116.183 1.00 93.50 268 ILE A C 1
ATOM 2142 O O . ILE A 1 268 ? 46.416 -5.158 -116.500 1.00 93.50 268 ILE A O 1
ATOM 2146 N N . GLU A 1 269 ? 48.647 -5.299 -116.789 1.00 93.25 269 GLU A N 1
ATOM 2147 C CA . GLU A 1 269 ? 48.629 -6.259 -117.889 1.00 93.25 269 GLU A CA 1
ATOM 2148 C C . GLU A 1 269 ? 49.432 -7.520 -117.542 1.00 93.25 269 GLU A C 1
ATOM 2150 O O . GLU A 1 269 ? 50.540 -7.453 -116.997 1.00 93.25 269 GLU A O 1
ATOM 2155 N N . PHE A 1 270 ? 48.872 -8.678 -117.894 1.00 89.75 270 PHE A N 1
ATOM 2156 C CA . PHE A 1 270 ? 49.498 -9.990 -117.758 1.00 89.75 270 PHE A CA 1
ATOM 2157 C C . PHE A 1 270 ? 49.956 -10.516 -119.124 1.00 89.75 270 PHE A C 1
ATOM 2159 O O . PHE A 1 270 ? 49.255 -10.357 -120.123 1.00 89.75 270 PHE A O 1
ATOM 2166 N N . ASP A 1 271 ? 51.100 -11.208 -119.165 1.00 86.25 271 ASP A N 1
ATOM 2167 C CA . ASP A 1 271 ? 51.602 -11.851 -120.393 1.00 86.25 271 ASP A CA 1
ATOM 2168 C C . ASP A 1 271 ? 50.724 -13.032 -120.849 1.00 86.25 271 ASP A C 1
ATOM 2170 O O . ASP A 1 271 ? 50.681 -13.377 -122.029 1.00 86.25 271 ASP A O 1
ATOM 2174 N N . SER A 1 272 ? 49.987 -13.634 -119.914 1.00 84.56 272 SER A N 1
ATOM 2175 C CA . SER A 1 272 ? 48.975 -14.660 -120.160 1.00 84.56 272 SER A CA 1
ATOM 2176 C C . SER A 1 272 ? 47.826 -14.498 -119.171 1.00 84.56 272 SER A C 1
ATOM 2178 O O . SER A 1 272 ? 48.061 -14.111 -118.026 1.00 84.56 272 SER A O 1
ATOM 2180 N N . ALA A 1 273 ? 46.598 -14.831 -119.576 1.00 83.75 273 ALA A N 1
ATOM 2181 C CA . ALA A 1 273 ? 45.431 -14.717 -118.704 1.00 83.75 273 ALA A CA 1
ATOM 2182 C C . ALA A 1 273 ? 45.606 -15.559 -117.418 1.00 83.75 273 ALA A C 1
ATOM 2184 O O . ALA A 1 273 ? 45.821 -16.773 -117.521 1.00 83.75 273 ALA A O 1
ATOM 2185 N N . PRO A 1 274 ? 45.528 -14.954 -116.216 1.00 86.12 274 PRO A N 1
ATOM 2186 C CA . PRO A 1 274 ? 45.695 -15.689 -114.968 1.00 86.12 274 PRO A CA 1
ATOM 2187 C C . PRO A 1 274 ? 44.496 -16.616 -114.715 1.00 86.12 274 PRO A C 1
ATOM 2189 O O . PRO A 1 274 ? 43.348 -16.257 -114.970 1.00 86.12 274 PRO A O 1
ATOM 2192 N N . GLN A 1 275 ? 44.749 -17.823 -114.196 1.00 85.00 275 GLN A N 1
ATOM 2193 C CA . GLN A 1 275 ? 43.678 -18.779 -113.870 1.00 85.00 275 GLN A CA 1
ATOM 2194 C C . GLN A 1 275 ? 42.953 -18.423 -112.556 1.00 85.00 275 GLN A C 1
ATOM 2196 O O . GLN A 1 275 ? 41.724 -18.532 -112.455 1.00 85.00 275 GLN A O 1
ATOM 2201 N N . ASN A 1 276 ? 43.698 -17.957 -111.552 1.00 90.44 276 ASN A N 1
ATOM 2202 C CA . ASN A 1 276 ? 43.173 -17.579 -110.238 1.00 90.44 276 ASN A CA 1
ATOM 2203 C C . ASN A 1 276 ? 43.028 -16.057 -110.104 1.00 90.44 276 ASN A C 1
ATOM 2205 O O . ASN A 1 276 ? 43.461 -15.295 -110.967 1.00 90.44 276 ASN A O 1
ATOM 2209 N N . PHE A 1 277 ? 42.404 -15.605 -109.014 1.00 90.81 277 PHE A N 1
ATOM 2210 C CA . PHE A 1 277 ? 42.452 -14.192 -108.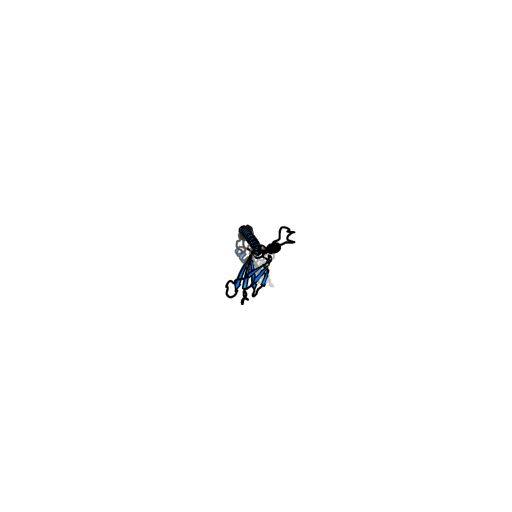643 1.00 90.81 277 PHE A CA 1
ATOM 2211 C C . PHE A 1 277 ? 43.874 -13.804 -108.246 1.00 90.81 277 PHE A C 1
ATOM 2213 O O . PHE A 1 277 ? 44.530 -14.505 -107.470 1.00 90.81 277 PHE A O 1
ATOM 2220 N N . ILE A 1 278 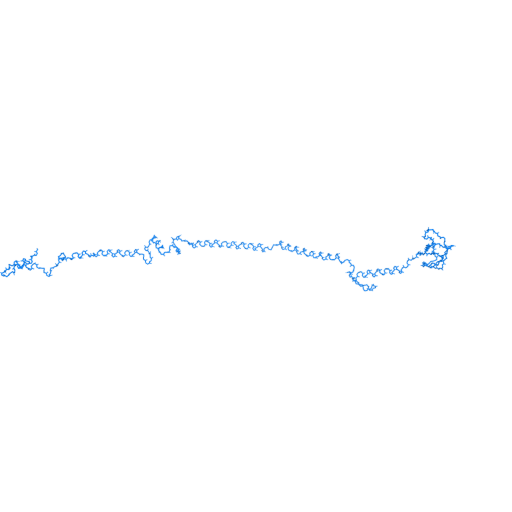? 44.328 -12.672 -108.767 1.00 92.88 278 ILE A N 1
ATOM 2221 C CA . ILE A 1 278 ? 45.632 -12.103 -108.467 1.00 92.88 278 ILE A CA 1
ATOM 2222 C C . ILE A 1 278 ? 45.423 -10.921 -107.539 1.00 92.88 278 ILE A C 1
ATOM 2224 O O . ILE A 1 278 ? 44.694 -9.985 -107.871 1.00 92.88 278 ILE A O 1
ATOM 2228 N N . GLN A 1 279 ? 46.062 -10.965 -106.375 1.00 94.75 279 GLN A N 1
ATOM 2229 C CA . GLN A 1 279 ? 46.061 -9.848 -105.449 1.00 94.75 279 GLN A CA 1
ATOM 2230 C C . GLN A 1 279 ? 47.084 -8.823 -105.918 1.00 94.75 279 GLN A C 1
ATOM 2232 O O . GLN A 1 279 ? 48.288 -9.078 -105.884 1.00 94.75 279 GLN A O 1
ATOM 2237 N N . ILE A 1 280 ? 46.604 -7.641 -106.287 1.00 94.00 280 ILE A N 1
ATOM 2238 C CA . ILE A 1 280 ? 47.438 -6.481 -106.567 1.00 94.00 280 ILE A CA 1
ATOM 2239 C C . ILE A 1 280 ? 47.541 -5.644 -105.300 1.00 94.00 280 ILE A C 1
ATOM 2241 O O . ILE A 1 280 ? 46.560 -5.424 -104.583 1.00 94.00 280 ILE A O 1
ATOM 2245 N N . THR A 1 281 ? 48.752 -5.194 -105.004 1.00 92.69 281 THR A N 1
ATOM 2246 C CA . THR A 1 281 ? 49.021 -4.192 -103.978 1.00 92.69 281 THR A CA 1
ATOM 2247 C C . THR A 1 281 ? 49.797 -3.058 -104.611 1.00 92.69 281 THR A C 1
ATOM 2249 O O . THR A 1 281 ? 50.915 -3.268 -105.072 1.00 92.69 281 THR A O 1
ATOM 2252 N N . ILE A 1 282 ? 49.209 -1.869 -104.609 1.00 92.06 282 ILE A N 1
ATOM 2253 C CA . ILE A 1 282 ? 49.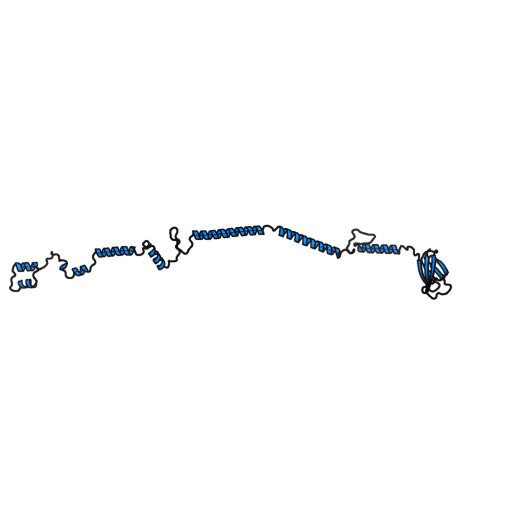827 -0.635 -105.082 1.00 92.06 282 ILE A CA 1
ATOM 2254 C C . ILE A 1 282 ? 50.203 0.164 -103.848 1.00 92.06 282 ILE A C 1
ATOM 2256 O O . ILE A 1 282 ? 49.352 0.431 -103.004 1.00 92.06 282 ILE A O 1
ATOM 2260 N N . LYS A 1 283 ? 51.470 0.535 -103.720 1.00 90.75 283 LYS A N 1
ATOM 2261 C CA . LYS A 1 283 ? 51.967 1.336 -102.609 1.00 90.75 283 LYS A CA 1
ATOM 2262 C C . LYS A 1 283 ? 52.582 2.620 -103.144 1.00 90.75 283 LYS A C 1
ATOM 2264 O O . LYS A 1 283 ? 53.401 2.554 -104.053 1.00 90.75 283 LYS A O 1
ATOM 2269 N N . LYS A 1 284 ? 52.204 3.755 -102.565 1.00 87.38 284 LYS A N 1
ATOM 2270 C CA . LYS A 1 284 ? 52.863 5.046 -102.772 1.00 87.38 284 LYS A CA 1
ATOM 2271 C C . LYS A 1 284 ? 54.281 4.984 -102.198 1.00 87.38 284 LYS A C 1
ATOM 2273 O O . LYS A 1 284 ? 54.446 4.494 -101.074 1.00 87.38 284 LYS A O 1
ATOM 2278 N N . LEU A 1 285 ? 55.262 5.421 -102.985 1.00 80.88 285 LEU A N 1
ATOM 2279 C CA . LEU A 1 285 ? 56.642 5.614 -102.535 1.00 80.88 285 LEU A CA 1
ATOM 2280 C C . LEU A 1 285 ? 56.806 6.950 -101.805 1.00 80.88 285 LEU A C 1
ATOM 2282 O O . LEU A 1 285 ? 56.071 7.906 -102.145 1.00 80.88 285 LEU A O 1
#